Protein AF-A0A2V6G5L5-F1 (afdb_monomer)

Radius of gyration: 25.54 Å; Cα contacts (8 Å, |Δi|>4): 87; chains: 1; bounding box: 74×40×62 Å

Secondary structure (DSSP, 8-state):
--HHHHHHHHHHHHHHHHHHHTTTTHHHHHHHHHHHHHHHHHHHH--HHHHHHHHHHHHHHHHHHHHHHHHHHHHHHHHHHHHHHHHHHHHHHTTT---S---HHHHHHHHHHHHHHHHHTHHHHHHHHHHHHHHHHHHHHHHHHHHHHHHHTGGGS---S--S-HHHHHHHHHHHHHHHHHHHHHHHHHHHTT-

Solvent-accessible surface area (backbone atoms only — not comparable to full-atom values): 10623 Å² total; per-residue (Å²): 133,55,71,47,54,57,49,24,52,50,51,51,52,48,52,53,50,49,24,56,76,71,66,45,52,61,32,61,50,43,22,51,54,47,38,49,52,41,50,54,38,26,69,74,63,73,36,69,68,60,13,50,53,51,45,52,51,51,53,52,51,52,53,51,49,51,53,51,49,51,51,49,50,64,62,44,50,58,56,49,49,69,58,48,52,62,52,53,48,55,52,34,64,75,64,75,56,89,66,101,68,93,51,74,68,57,56,51,47,52,53,52,48,51,52,51,57,42,52,65,42,48,64,49,46,55,54,49,49,51,52,51,52,51,51,50,53,42,40,52,52,18,45,52,49,21,51,51,35,58,73,65,52,40,80,71,47,71,69,77,94,63,68,101,43,74,64,51,55,32,49,48,38,32,49,49,50,56,40,55,51,50,48,53,50,50,52,54,55,52,51,66,74,72,110

Sequence (195 aa):
MTTAARLSYAVLVLTIALAGVLHLGAPPLVVFFSYFALRQLYYATRRKWLALALFVVLVLGICAAAVYFTRAAILALPDVADTSIPSATAWAQKRQIELPFTDFESLRAVVIDTLRQEAQYLRSVAHFARSTVTTLVFSIIALVAATSLFLKGGFDSRAPAGTNNLYSVCTAEVAKRFRDFYRSFATVMGAQLTI

Structure (mmCIF, N/CA/C/O backbone):
data_AF-A0A2V6G5L5-F1
#
_entry.id   AF-A0A2V6G5L5-F1
#
loop_
_atom_site.group_PDB
_atom_site.id
_atom_site.type_symbol
_atom_site.label_atom_id
_atom_site.label_alt_id
_atom_site.label_comp_id
_atom_site.label_asym_id
_atom_site.label_entity_id
_atom_site.label_seq_id
_atom_site.pdbx_PDB_ins_code
_atom_site.Cartn_x
_atom_site.Cartn_y
_atom_site.Cartn_z
_atom_site.occupancy
_atom_site.B_iso_or_equiv
_atom_site.auth_seq_id
_atom_site.auth_comp_id
_atom_site.auth_asym_id
_atom_site.auth_atom_id
_atom_site.pdbx_PDB_model_num
ATOM 1 N N . MET A 1 1 ? 8.730 -12.689 -28.077 1.00 59.50 1 MET A N 1
ATOM 2 C CA . MET A 1 1 ? 8.965 -12.427 -26.635 1.00 59.50 1 MET A CA 1
ATOM 3 C C . MET A 1 1 ? 10.327 -12.988 -26.265 1.00 59.50 1 MET A C 1
ATOM 5 O O . MET A 1 1 ? 10.584 -14.134 -26.612 1.00 59.50 1 MET A O 1
ATOM 9 N N . THR A 1 2 ? 11.192 -12.210 -25.613 1.00 78.81 2 THR A N 1
ATOM 10 C CA . THR A 1 2 ? 12.490 -12.702 -25.118 1.00 78.81 2 THR A CA 1
ATOM 11 C C . THR A 1 2 ? 12.287 -13.658 -23.936 1.00 78.81 2 THR A C 1
ATOM 13 O O . THR A 1 2 ? 11.268 -13.590 -23.243 1.00 78.81 2 THR A O 1
ATOM 16 N N . THR A 1 3 ? 13.242 -14.554 -23.684 1.00 79.19 3 THR A N 1
ATOM 17 C CA . THR A 1 3 ? 13.229 -15.460 -22.517 1.00 79.19 3 THR A CA 1
ATOM 18 C C . THR A 1 3 ? 13.128 -14.685 -21.200 1.00 79.19 3 THR A C 1
ATOM 20 O O . THR A 1 3 ? 12.323 -15.044 -20.343 1.00 79.19 3 THR A O 1
ATOM 23 N N . ALA A 1 4 ? 13.834 -13.555 -21.089 1.00 78.19 4 ALA A N 1
ATOM 24 C CA . ALA A 1 4 ? 13.752 -12.638 -19.949 1.00 78.19 4 ALA A CA 1
ATOM 25 C C . ALA A 1 4 ? 12.338 -12.060 -19.728 1.00 78.19 4 ALA A C 1
ATOM 27 O O . ALA A 1 4 ? 11.893 -11.930 -18.59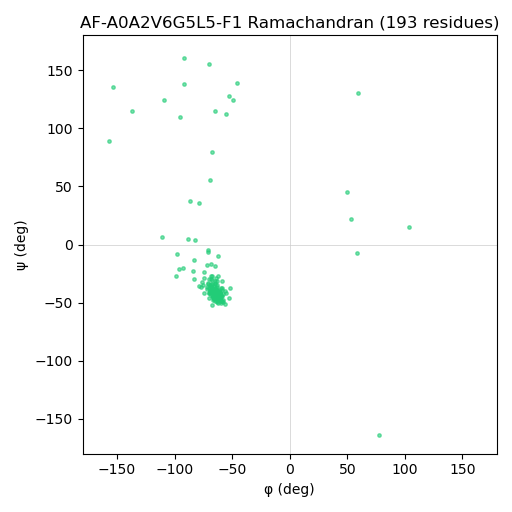0 1.00 78.19 4 ALA A O 1
ATOM 28 N N . ALA A 1 5 ? 11.594 -11.762 -20.801 1.00 81.81 5 ALA A N 1
ATOM 29 C CA . ALA A 1 5 ? 10.220 -11.272 -20.688 1.00 81.81 5 ALA A CA 1
ATOM 30 C C . ALA A 1 5 ? 9.246 -12.361 -20.205 1.00 81.81 5 ALA A C 1
ATOM 32 O O . ALA A 1 5 ? 8.345 -12.074 -19.427 1.00 81.81 5 ALA A O 1
ATOM 33 N N . ARG A 1 6 ? 9.418 -13.620 -20.632 1.00 83.75 6 ARG A N 1
ATOM 34 C CA . ARG A 1 6 ? 8.608 -14.737 -20.106 1.00 83.75 6 ARG A CA 1
ATOM 35 C C . ARG A 1 6 ? 8.916 -14.995 -18.631 1.00 83.75 6 ARG A C 1
ATOM 37 O O . ARG A 1 6 ? 7.996 -15.193 -17.842 1.00 83.75 6 ARG A O 1
ATOM 44 N N . LEU A 1 7 ? 10.196 -14.922 -18.261 1.00 85.81 7 LEU A N 1
ATOM 45 C CA . LEU A 1 7 ? 10.641 -15.076 -16.880 1.00 85.81 7 LEU A CA 1
ATOM 46 C C . LEU A 1 7 ? 10.060 -13.984 -15.972 1.00 85.81 7 LEU A C 1
ATOM 48 O O . LEU A 1 7 ? 9.618 -14.292 -14.872 1.00 85.81 7 LEU A O 1
ATOM 52 N N . SER A 1 8 ? 9.992 -12.727 -16.422 1.00 85.44 8 SER A N 1
ATOM 53 C CA . SER A 1 8 ? 9.441 -11.644 -15.595 1.00 85.44 8 SER A CA 1
ATOM 54 C C . SER A 1 8 ? 7.946 -11.800 -15.307 1.00 85.44 8 SER A C 1
ATOM 56 O O . SER A 1 8 ? 7.518 -11.518 -14.188 1.00 85.44 8 SER A O 1
ATOM 58 N N . TYR A 1 9 ? 7.159 -12.316 -16.257 1.00 86.19 9 TYR A N 1
ATOM 59 C CA . TYR A 1 9 ? 5.764 -12.691 -15.999 1.00 86.19 9 TYR A CA 1
ATOM 60 C C . TYR A 1 9 ? 5.652 -13.858 -15.018 1.00 86.19 9 TYR A C 1
ATOM 62 O O . TYR A 1 9 ? 4.831 -13.795 -14.106 1.00 86.19 9 TYR A O 1
ATOM 70 N N . ALA A 1 10 ? 6.500 -14.882 -15.156 1.00 88.44 10 ALA A N 1
ATOM 71 C CA . ALA A 1 10 ? 6.533 -15.993 -14.208 1.00 88.44 10 ALA A CA 1
ATOM 72 C C . ALA A 1 10 ? 6.870 -15.510 -12.788 1.00 88.44 10 ALA A C 1
ATOM 74 O O . ALA A 1 10 ? 6.192 -15.892 -11.841 1.00 88.44 10 ALA A O 1
ATOM 75 N N . VAL A 1 11 ? 7.848 -14.609 -12.640 1.00 88.62 11 VAL A N 1
ATOM 76 C CA . VAL A 1 11 ? 8.214 -14.001 -11.349 1.00 88.62 11 VAL A CA 1
ATOM 77 C C . VAL A 1 11 ? 7.061 -13.187 -10.761 1.00 88.62 11 VAL A C 1
ATOM 79 O O . VAL A 1 11 ? 6.783 -13.309 -9.569 1.00 88.62 11 VAL A O 1
ATOM 82 N N . LEU A 1 12 ? 6.363 -12.380 -11.567 1.00 88.19 12 LEU A N 1
ATOM 83 C CA . LEU A 1 12 ? 5.209 -11.608 -11.097 1.00 88.19 12 LEU A CA 1
ATOM 84 C C . LEU A 1 12 ? 4.081 -12.528 -10.605 1.00 88.19 12 LEU A C 1
ATOM 86 O O . LEU A 1 12 ? 3.601 -12.354 -9.487 1.00 88.19 12 LEU A O 1
ATOM 90 N N . VAL A 1 13 ? 3.694 -13.526 -11.407 1.00 90.25 13 VAL A N 1
ATOM 91 C CA . VAL A 1 13 ? 2.641 -14.494 -11.049 1.00 90.25 13 VAL A CA 1
ATOM 92 C C . VAL A 1 13 ? 3.033 -15.279 -9.804 1.00 90.25 13 VAL A C 1
ATOM 94 O O . VAL A 1 13 ? 2.225 -15.408 -8.890 1.00 90.25 13 VAL A O 1
ATOM 97 N N . LEU A 1 14 ? 4.283 -15.738 -9.728 1.00 90.19 14 LEU A N 1
ATOM 98 C CA . LEU A 1 14 ? 4.807 -16.440 -8.563 1.00 90.19 14 LEU A CA 1
ATOM 99 C C . LEU A 1 14 ? 4.753 -15.560 -7.311 1.00 90.19 14 LEU A C 1
ATOM 101 O O . LEU A 1 14 ? 4.355 -16.039 -6.257 1.00 90.19 14 LEU A O 1
ATOM 105 N N . THR A 1 15 ? 5.095 -14.274 -7.423 1.00 85.75 15 THR A N 1
ATOM 106 C CA . THR A 1 15 ? 5.036 -13.332 -6.293 1.00 85.75 15 THR A CA 1
ATOM 107 C C . THR A 1 15 ? 3.601 -13.148 -5.800 1.00 85.75 15 THR A C 1
ATOM 109 O O . THR A 1 15 ? 3.363 -13.163 -4.596 1.00 85.75 15 THR A O 1
ATOM 112 N N . ILE A 1 16 ? 2.637 -13.015 -6.716 1.00 86.12 16 ILE A N 1
ATOM 113 C CA . ILE A 1 16 ? 1.214 -12.886 -6.370 1.00 86.12 16 ILE A CA 1
ATOM 114 C C . ILE A 1 16 ? 0.692 -14.186 -5.743 1.00 86.12 16 ILE A C 1
ATOM 116 O O . ILE A 1 16 ? 0.017 -14.145 -4.717 1.00 86.12 16 ILE A O 1
ATOM 120 N N . ALA A 1 17 ? 1.044 -15.340 -6.313 1.00 87.69 17 ALA A N 1
ATOM 121 C CA . ALA A 1 17 ? 0.661 -16.644 -5.786 1.00 87.69 17 ALA A CA 1
ATOM 122 C C . ALA A 1 17 ? 1.244 -16.880 -4.385 1.00 87.69 17 ALA A C 1
ATOM 124 O O . ALA A 1 17 ? 0.512 -17.265 -3.480 1.00 87.69 17 ALA A O 1
ATOM 125 N N . LEU A 1 18 ? 2.530 -16.578 -4.176 1.00 85.56 18 LEU A N 1
ATOM 126 C CA . LEU A 1 18 ? 3.184 -16.636 -2.866 1.00 85.56 18 LEU A CA 1
ATOM 127 C C . LEU A 1 18 ? 2.518 -15.694 -1.866 1.00 85.56 18 LEU A C 1
ATOM 129 O O . LEU A 1 18 ? 2.263 -16.100 -0.738 1.00 85.56 18 LEU A O 1
ATOM 133 N N . ALA A 1 19 ? 2.195 -14.462 -2.268 1.00 82.88 19 ALA A N 1
ATOM 134 C CA . ALA A 1 19 ? 1.486 -13.527 -1.401 1.00 82.88 19 ALA A CA 1
ATOM 135 C C . ALA A 1 19 ? 0.123 -14.086 -0.954 1.00 82.88 19 ALA A C 1
ATOM 137 O O . ALA A 1 19 ? -0.241 -13.938 0.210 1.00 82.88 19 ALA A O 1
ATOM 138 N N . GLY A 1 20 ? -0.596 -14.776 -1.845 1.00 81.00 20 GLY A N 1
ATOM 139 C CA . GLY A 1 20 ? -1.844 -15.467 -1.516 1.00 81.00 20 GLY A CA 1
ATOM 140 C C . GLY A 1 20 ? -1.641 -16.665 -0.584 1.00 81.00 20 GLY A C 1
ATOM 141 O O . GLY A 1 20 ? -2.269 -16.734 0.468 1.00 81.00 20 GLY A O 1
ATOM 142 N N . VAL A 1 21 ? -0.734 -17.580 -0.937 1.00 84.38 21 VAL A N 1
ATOM 143 C CA . VAL A 1 21 ? -0.479 -18.827 -0.189 1.00 84.38 21 VAL A CA 1
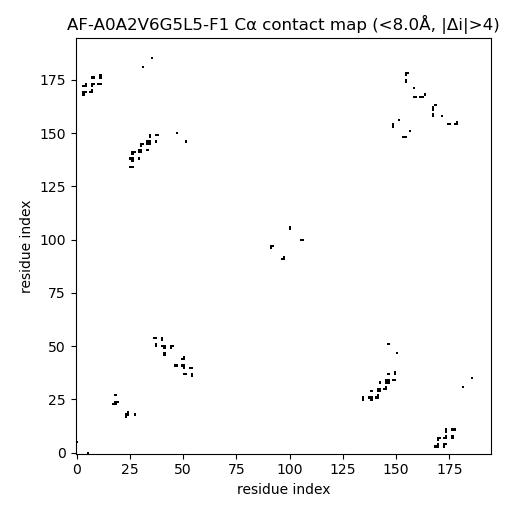ATOM 144 C C . VAL A 1 21 ? 0.073 -18.556 1.211 1.00 84.38 21 VAL A C 1
ATOM 146 O O . VAL A 1 21 ? -0.308 -19.230 2.161 1.00 84.38 21 VAL A O 1
ATOM 149 N N . LEU A 1 22 ? 0.944 -17.557 1.371 1.00 81.00 22 LEU A N 1
ATOM 150 C CA . LEU A 1 22 ? 1.503 -17.192 2.676 1.00 81.00 22 LEU A CA 1
ATOM 151 C C . LEU A 1 22 ? 0.559 -16.290 3.494 1.00 81.00 22 LEU A C 1
ATOM 153 O O . LEU A 1 22 ? 0.954 -15.810 4.555 1.00 81.00 22 LEU A O 1
ATOM 157 N N . HIS A 1 23 ? -0.656 -16.011 3.005 1.00 72.19 23 HIS A N 1
ATOM 158 C CA . HIS A 1 23 ? -1.571 -15.014 3.577 1.00 72.19 23 HIS A CA 1
ATOM 159 C C . HIS A 1 23 ? -0.931 -13.617 3.748 1.00 72.19 23 HIS A C 1
ATOM 161 O O . HIS A 1 23 ? -1.417 -12.771 4.497 1.00 72.19 23 HIS A O 1
ATOM 167 N N . LEU A 1 24 ? 0.130 -13.331 2.989 1.00 76.19 24 LEU A N 1
ATOM 168 C CA . LEU A 1 24 ? 0.821 -12.044 2.907 1.00 76.19 24 LEU A CA 1
ATOM 169 C C . LEU A 1 24 ? 0.147 -11.131 1.872 1.00 76.19 24 LEU A C 1
ATOM 171 O O . LEU A 1 24 ? 0.819 -10.394 1.156 1.00 76.19 24 LEU A O 1
ATOM 175 N N . GLY A 1 25 ? -1.183 -11.166 1.772 1.00 77.38 25 GLY A N 1
ATOM 176 C CA . GLY A 1 25 ? -1.929 -10.282 0.874 1.00 77.38 25 GLY A CA 1
ATOM 177 C C . GLY A 1 25 ? -1.922 -8.826 1.349 1.00 77.38 25 GLY A C 1
ATOM 178 O O . GLY A 1 25 ? -1.854 -7.904 0.538 1.00 77.38 25 GLY A O 1
ATOM 179 N N . ALA A 1 26 ? -1.930 -8.605 2.668 1.00 81.50 26 ALA A N 1
ATOM 180 C CA . ALA A 1 26 ? -1.987 -7.264 3.246 1.00 81.50 26 ALA A CA 1
ATOM 181 C C . ALA A 1 26 ? -0.730 -6.411 2.965 1.00 81.50 26 ALA A C 1
ATOM 183 O O . ALA A 1 26 ? -0.883 -5.275 2.520 1.00 81.50 26 ALA A O 1
ATOM 184 N N . PRO A 1 27 ? 0.510 -6.905 3.136 1.00 85.06 27 PRO A N 1
ATOM 185 C CA . PRO A 1 27 ? 1.709 -6.089 2.928 1.00 85.06 27 PRO A CA 1
ATOM 186 C C . PRO A 1 27 ? 1.857 -5.476 1.521 1.00 85.06 27 PRO A C 1
ATOM 188 O O . PRO A 1 27 ? 2.092 -4.270 1.445 1.00 85.06 27 PRO A O 1
ATOM 191 N N . PRO A 1 28 ? 1.694 -6.205 0.396 1.00 85.38 28 PRO A N 1
ATOM 192 C CA . PRO A 1 28 ? 1.788 -5.603 -0.935 1.00 85.38 28 PRO A CA 1
ATOM 193 C C . PRO A 1 28 ? 0.673 -4.582 -1.192 1.00 85.38 28 PRO A C 1
ATOM 195 O O . PRO A 1 28 ? 0.934 -3.553 -1.816 1.00 85.38 28 PRO A O 1
ATOM 198 N N . LEU A 1 29 ? -0.534 -4.805 -0.657 1.00 88.00 29 LEU A N 1
ATOM 199 C CA . LEU A 1 29 ? -1.610 -3.811 -0.700 1.00 88.00 29 LEU A CA 1
ATOM 200 C C . LEU A 1 29 ? -1.219 -2.545 0.067 1.00 88.00 29 LEU A C 1
ATOM 202 O O . LEU A 1 29 ? -1.336 -1.450 -0.477 1.00 88.00 29 LEU A O 1
ATOM 206 N N . VAL A 1 30 ? -0.682 -2.679 1.285 1.00 90.69 30 VAL A N 1
ATOM 207 C CA . VAL A 1 30 ? -0.191 -1.538 2.072 1.00 90.69 30 VAL A CA 1
ATOM 208 C C . VAL A 1 30 ? 0.884 -0.777 1.298 1.00 90.69 30 VAL A C 1
ATOM 210 O O . VAL A 1 30 ? 0.813 0.449 1.242 1.00 90.69 30 VAL A O 1
ATOM 213 N N . VAL A 1 31 ? 1.829 -1.461 0.637 1.00 91.00 31 VAL A N 1
ATOM 214 C CA . VAL A 1 31 ? 2.833 -0.798 -0.217 1.00 91.00 31 VAL A CA 1
ATOM 215 C C . VAL A 1 31 ? 2.154 0.016 -1.319 1.00 91.00 31 VAL A C 1
ATOM 217 O O . VAL A 1 31 ? 2.489 1.184 -1.519 1.00 91.00 31 VAL A O 1
ATOM 220 N N . PHE A 1 32 ? 1.201 -0.584 -2.035 1.00 91.12 32 PHE A N 1
ATOM 221 C CA . PHE A 1 32 ? 0.550 0.042 -3.184 1.00 91.12 32 PHE A CA 1
ATOM 222 C C . PHE A 1 32 ? -0.297 1.245 -2.785 1.00 91.12 32 PHE A C 1
ATOM 224 O O . PHE A 1 32 ? -0.137 2.312 -3.375 1.00 91.12 32 PHE A O 1
ATOM 231 N N . PHE A 1 33 ? -1.136 1.109 -1.760 1.00 92.06 33 PHE A N 1
ATOM 232 C CA . PHE A 1 33 ? -1.950 2.207 -1.243 1.00 92.06 33 PHE A CA 1
ATOM 233 C C . PHE A 1 33 ? -1.096 3.326 -0.650 1.00 92.06 33 PHE A C 1
ATOM 235 O O . PHE A 1 33 ? -1.352 4.497 -0.920 1.00 92.06 33 PHE A O 1
ATOM 242 N N . SER A 1 34 ? -0.042 2.988 0.095 1.00 92.00 34 SER A N 1
ATOM 243 C CA . SER A 1 34 ? 0.871 3.984 0.668 1.00 92.00 34 SER A CA 1
ATOM 244 C C . SER A 1 34 ? 1.597 4.768 -0.419 1.00 92.00 34 SER A C 1
ATOM 246 O O . SER A 1 34 ? 1.662 5.995 -0.374 1.00 92.00 34 SER A O 1
ATOM 248 N N . TYR A 1 35 ? 2.112 4.073 -1.437 1.00 90.88 35 TYR A N 1
ATOM 249 C CA . TYR A 1 35 ? 2.787 4.711 -2.562 1.00 90.88 35 TYR A CA 1
ATOM 250 C C . TYR A 1 35 ? 1.813 5.530 -3.429 1.00 90.88 35 TYR A C 1
ATOM 252 O O . TYR A 1 35 ? 2.169 6.618 -3.887 1.00 90.88 35 TYR A O 1
ATOM 260 N N . PHE A 1 36 ? 0.572 5.065 -3.596 1.00 90.94 36 PHE A N 1
ATOM 261 C CA . PHE A 1 36 ? -0.498 5.802 -4.270 1.00 90.94 36 PHE A CA 1
ATOM 262 C C . PHE A 1 36 ? -0.853 7.094 -3.531 1.00 90.94 36 PHE A C 1
ATOM 264 O O . PHE A 1 36 ? -0.828 8.164 -4.138 1.00 90.94 36 PHE A O 1
ATOM 271 N N . ALA A 1 37 ? -1.083 7.020 -2.218 1.00 91.06 37 ALA A N 1
ATOM 272 C CA . ALA A 1 37 ? -1.350 8.183 -1.380 1.00 91.06 37 ALA A CA 1
ATOM 273 C C . ALA A 1 37 ? -0.187 9.184 -1.428 1.00 91.06 37 ALA A C 1
ATOM 275 O O . ALA A 1 37 ? -0.401 10.355 -1.726 1.00 91.06 37 ALA A O 1
ATOM 276 N N . LEU A 1 38 ? 1.060 8.728 -1.250 1.00 91.62 38 LEU A N 1
ATOM 277 C CA . LEU A 1 38 ? 2.253 9.575 -1.380 1.00 91.62 38 LEU A CA 1
ATOM 278 C C . LEU A 1 38 ? 2.327 10.273 -2.744 1.00 91.62 38 LEU A C 1
ATOM 280 O O . LEU A 1 38 ? 2.659 11.456 -2.818 1.00 91.62 38 LEU A O 1
ATOM 284 N N . ARG A 1 39 ? 1.998 9.567 -3.833 1.00 89.44 39 ARG A N 1
ATOM 285 C CA . ARG A 1 39 ? 1.991 10.137 -5.186 1.00 89.44 39 ARG A CA 1
ATOM 286 C C . ARG A 1 39 ? 0.876 11.166 -5.376 1.00 89.44 39 ARG A C 1
ATOM 288 O O . ARG A 1 39 ? 1.130 12.196 -5.998 1.00 89.44 39 ARG A O 1
ATOM 295 N N . GLN A 1 40 ? -0.308 10.923 -4.821 1.00 88.38 40 GLN A N 1
ATOM 296 C CA . GLN A 1 40 ? -1.430 11.860 -4.872 1.00 88.38 40 GLN A CA 1
ATOM 297 C C . GLN A 1 40 ? -1.134 13.132 -4.066 1.00 88.38 40 GLN A C 1
ATOM 299 O O . GLN A 1 40 ? -1.320 14.245 -4.557 1.00 88.38 40 GLN A O 1
ATOM 304 N N . LEU A 1 41 ? -0.572 12.980 -2.866 1.00 89.81 41 LEU A N 1
ATOM 305 C CA . LEU A 1 41 ? -0.131 14.104 -2.041 1.00 89.81 41 LEU A CA 1
ATOM 306 C C . LEU A 1 41 ? 1.006 14.880 -2.707 1.00 89.81 41 LEU A C 1
ATOM 308 O O . LEU A 1 41 ? 1.017 16.107 -2.700 1.00 89.81 41 LEU A O 1
ATOM 312 N N . TYR A 1 42 ? 1.937 14.184 -3.357 1.00 89.31 42 TYR A N 1
ATOM 313 C CA . TYR A 1 42 ? 2.981 14.833 -4.141 1.00 89.31 42 TYR A CA 1
ATOM 314 C C . TYR A 1 42 ? 2.426 15.617 -5.331 1.00 89.31 42 TYR A C 1
ATOM 316 O O . TYR A 1 42 ? 2.912 16.713 -5.608 1.00 89.31 42 TYR A O 1
ATOM 324 N N . TYR A 1 43 ? 1.407 15.093 -6.015 1.00 86.94 43 TYR A N 1
ATOM 325 C CA . TYR A 1 43 ? 0.736 15.810 -7.096 1.00 86.94 43 TYR A CA 1
ATOM 326 C C . TYR A 1 43 ? 0.100 17.116 -6.596 1.00 86.94 43 TYR A C 1
ATOM 328 O O . TYR A 1 43 ? 0.265 18.153 -7.241 1.00 86.94 43 TYR A O 1
ATOM 336 N N . ALA A 1 44 ? -0.532 17.082 -5.418 1.00 87.44 44 ALA A N 1
ATOM 337 C CA . ALA A 1 44 ? -1.151 18.247 -4.790 1.00 87.44 44 ALA A CA 1
ATOM 338 C C . ALA A 1 44 ? -0.126 19.275 -4.275 1.00 87.44 44 ALA A C 1
ATOM 340 O O . ALA A 1 44 ? -0.269 20.470 -4.517 1.00 87.44 44 ALA A O 1
ATOM 341 N N . THR A 1 45 ? 0.927 18.840 -3.577 1.00 88.38 45 THR A N 1
ATOM 342 C CA . THR A 1 45 ? 1.858 19.762 -2.902 1.00 88.38 45 THR A CA 1
ATOM 343 C C . THR A 1 45 ? 3.079 20.145 -3.742 1.00 88.38 45 THR A C 1
ATOM 345 O O . THR A 1 45 ? 3.765 21.117 -3.429 1.00 88.38 45 THR A O 1
ATOM 348 N N . ARG A 1 46 ? 3.424 19.361 -4.773 1.00 87.25 46 ARG A N 1
ATOM 349 C CA . ARG A 1 46 ? 4.630 19.487 -5.627 1.00 87.25 46 ARG A CA 1
ATOM 350 C C . ARG A 1 46 ? 5.987 19.408 -4.904 1.00 87.25 46 ARG A C 1
ATOM 352 O O . ARG A 1 46 ? 7.023 19.303 -5.560 1.00 87.25 46 ARG A O 1
ATOM 359 N N . ARG A 1 47 ? 6.019 19.389 -3.566 1.00 86.81 47 ARG A N 1
ATOM 360 C CA . ARG A 1 47 ? 7.223 19.235 -2.730 1.00 86.81 47 ARG A CA 1
ATOM 361 C C . ARG A 1 47 ? 7.239 17.865 -2.048 1.00 86.81 47 ARG A C 1
ATOM 363 O O . ARG A 1 47 ? 6.321 17.533 -1.304 1.00 86.81 47 ARG A O 1
ATOM 370 N N . LYS A 1 48 ? 8.317 17.092 -2.250 1.00 85.81 48 LYS A N 1
ATOM 371 C CA . LYS A 1 48 ? 8.455 15.716 -1.723 1.00 85.81 48 LYS A CA 1
ATOM 372 C C . LYS A 1 48 ? 8.373 15.642 -0.194 1.00 85.81 48 LYS A C 1
ATOM 374 O O . LYS A 1 48 ? 7.672 14.786 0.329 1.00 85.81 48 LYS A O 1
ATOM 379 N N . TRP A 1 49 ? 9.055 16.547 0.509 1.00 88.81 49 TRP A N 1
ATOM 380 C CA . TRP A 1 49 ? 9.080 16.565 1.976 1.00 88.81 49 TRP A CA 1
ATOM 381 C C . TRP A 1 49 ? 7.721 16.897 2.591 1.00 88.81 49 TRP A C 1
ATOM 383 O O . TRP A 1 49 ? 7.327 16.263 3.563 1.00 88.81 49 TRP A O 1
ATOM 393 N N . LEU A 1 50 ? 6.978 17.837 1.997 1.00 90.12 50 LEU A N 1
ATOM 394 C CA . LEU A 1 50 ? 5.632 18.164 2.469 1.00 90.12 50 LEU A CA 1
ATOM 395 C C . LEU A 1 50 ? 4.652 17.012 2.217 1.00 90.12 50 LEU A C 1
ATOM 397 O O . LEU A 1 50 ? 3.871 16.687 3.103 1.00 90.12 50 LEU A O 1
ATOM 401 N N . ALA A 1 51 ? 4.736 16.353 1.056 1.00 90.69 51 ALA A N 1
ATOM 402 C CA . ALA A 1 51 ? 3.930 15.166 0.772 1.00 90.69 51 ALA A CA 1
ATOM 403 C C . ALA A 1 51 ? 4.207 14.034 1.774 1.00 90.69 51 ALA A C 1
ATOM 405 O O . ALA A 1 51 ? 3.276 13.390 2.247 1.00 90.69 51 ALA A O 1
ATOM 406 N N . LEU A 1 52 ? 5.477 13.831 2.142 1.00 92.06 52 LEU A N 1
ATOM 407 C CA . LEU A 1 52 ? 5.863 12.852 3.155 1.00 92.06 52 LEU A CA 1
ATOM 408 C C . LEU A 1 52 ? 5.335 13.223 4.547 1.00 92.06 52 LEU A C 1
ATOM 410 O O . LEU A 1 52 ? 4.770 12.371 5.225 1.00 92.06 52 LEU A O 1
ATOM 414 N N . ALA A 1 53 ? 5.484 14.483 4.966 1.00 91.94 53 ALA A N 1
ATOM 415 C CA . ALA A 1 53 ? 4.981 14.948 6.257 1.00 91.94 53 ALA A CA 1
ATOM 416 C C . ALA A 1 53 ? 3.458 14.775 6.359 1.00 91.94 53 ALA A C 1
ATOM 418 O O . ALA A 1 53 ? 2.955 14.236 7.342 1.00 91.94 53 ALA A O 1
ATOM 419 N N . LEU A 1 54 ? 2.728 15.159 5.311 1.00 92.56 54 LEU A N 1
ATOM 420 C CA . LEU A 1 54 ? 1.275 15.034 5.269 1.00 92.56 54 LEU A CA 1
ATOM 421 C C . LEU A 1 54 ? 0.830 13.567 5.213 1.00 92.56 54 LEU A C 1
ATOM 423 O O . LEU A 1 54 ? -0.165 13.209 5.835 1.00 92.56 54 LEU A O 1
ATOM 427 N N . PHE A 1 55 ? 1.600 12.697 4.555 1.00 92.75 55 PHE A N 1
ATOM 428 C CA . PHE A 1 55 ? 1.372 11.254 4.591 1.00 92.75 55 PHE A CA 1
ATOM 429 C C . PHE A 1 55 ? 1.535 10.673 6.003 1.00 92.75 55 PHE A C 1
ATOM 431 O O . PHE A 1 55 ? 0.696 9.890 6.438 1.00 92.75 55 PHE A O 1
ATOM 438 N N . VAL A 1 56 ? 2.566 11.082 6.749 1.00 93.19 56 VAL A N 1
ATOM 439 C CA . VAL A 1 56 ? 2.744 10.653 8.148 1.00 93.19 56 VAL A CA 1
ATOM 440 C C . VAL A 1 56 ? 1.570 11.116 9.010 1.00 93.19 56 VAL A C 1
ATOM 442 O O . VAL A 1 56 ? 1.022 10.317 9.765 1.00 93.19 56 VAL A O 1
ATOM 445 N N . VAL A 1 57 ? 1.134 12.370 8.857 1.00 94.56 57 VAL A N 1
ATOM 446 C CA . VAL A 1 57 ? -0.049 12.897 9.558 1.00 94.56 57 VAL A CA 1
ATOM 447 C C . VAL A 1 57 ? -1.305 12.097 9.201 1.00 94.56 57 VAL A C 1
ATOM 449 O O . VAL A 1 57 ? -2.064 11.735 10.096 1.00 94.56 57 VAL A O 1
ATOM 452 N N . LEU A 1 58 ? -1.501 11.763 7.922 1.00 92.81 58 LEU A N 1
ATOM 453 C CA . LEU A 1 58 ? -2.623 10.945 7.458 1.00 92.81 58 LEU A CA 1
ATOM 454 C C . LEU A 1 58 ? -2.622 9.558 8.116 1.00 92.81 58 LEU A C 1
ATOM 456 O O . LEU A 1 58 ? -3.646 9.130 8.642 1.00 92.81 58 LEU A O 1
ATOM 460 N N . VAL A 1 59 ? -1.478 8.869 8.126 1.00 92.19 59 VAL A N 1
ATOM 461 C CA . VAL A 1 59 ? -1.344 7.539 8.743 1.00 92.19 59 VAL A CA 1
ATOM 462 C C . VAL A 1 59 ? -1.617 7.605 10.246 1.00 92.19 59 VAL A C 1
ATOM 464 O O . VAL A 1 59 ? -2.374 6.787 10.763 1.00 92.19 59 VAL A O 1
ATOM 467 N N . LEU A 1 60 ? -1.061 8.598 10.946 1.00 92.69 60 LEU A N 1
ATOM 468 C CA . LEU A 1 60 ? -1.323 8.801 12.373 1.00 92.69 60 LEU A CA 1
ATOM 469 C C . LEU A 1 60 ? -2.803 9.095 12.645 1.00 92.69 60 LEU A C 1
ATOM 471 O O . LEU A 1 60 ? -3.358 8.553 13.598 1.00 92.69 60 LEU A O 1
ATOM 475 N N . GLY A 1 61 ? -3.450 9.894 11.794 1.00 91.69 61 GLY A N 1
ATOM 476 C CA . GLY A 1 61 ? -4.880 10.182 11.876 1.00 91.69 61 GLY A CA 1
ATOM 477 C C . GLY A 1 61 ? -5.742 8.929 11.720 1.00 91.69 61 GLY A C 1
ATOM 478 O O . GLY A 1 61 ? -6.645 8.710 12.522 1.00 91.69 61 GLY A O 1
ATOM 479 N N . ILE A 1 62 ? -5.424 8.063 10.752 1.00 89.50 62 ILE A N 1
ATOM 480 C CA . ILE A 1 62 ? -6.121 6.781 10.555 1.00 89.50 62 ILE A CA 1
ATOM 481 C C . ILE A 1 62 ? -5.918 5.863 11.766 1.00 89.50 62 ILE A C 1
ATOM 483 O O . ILE A 1 62 ? -6.884 5.290 12.267 1.00 89.50 62 ILE A O 1
ATOM 487 N N . CYS A 1 63 ? -4.689 5.753 12.280 1.00 87.81 63 CYS A N 1
ATOM 488 C CA . CYS A 1 63 ? -4.404 4.967 13.481 1.00 87.81 63 CYS A CA 1
ATOM 489 C C . CYS A 1 63 ? -5.179 5.489 14.701 1.00 87.81 63 CYS A C 1
ATOM 491 O O . CYS A 1 63 ? -5.779 4.702 15.431 1.00 87.81 63 CYS A O 1
ATOM 493 N N . ALA A 1 64 ? -5.208 6.808 14.909 1.00 86.88 64 ALA A N 1
ATOM 494 C CA . ALA A 1 64 ? -5.953 7.428 15.999 1.00 86.88 64 ALA A CA 1
ATOM 495 C C . ALA A 1 64 ? -7.466 7.198 15.858 1.00 86.88 64 ALA A C 1
ATOM 497 O O . ALA A 1 64 ? -8.116 6.822 16.833 1.00 86.88 64 ALA A O 1
ATOM 498 N N . ALA A 1 65 ? -8.012 7.346 14.647 1.00 85.06 65 ALA A N 1
ATOM 499 C CA . ALA A 1 65 ? -9.417 7.078 14.355 1.00 85.06 65 ALA A CA 1
ATOM 500 C C . ALA A 1 65 ? -9.779 5.607 14.603 1.00 85.06 65 ALA A C 1
ATOM 502 O O . ALA A 1 65 ? -10.802 5.334 15.224 1.00 85.06 65 ALA A O 1
ATOM 503 N N . ALA A 1 66 ? -8.924 4.662 14.203 1.00 81.69 66 ALA A N 1
ATOM 504 C CA . ALA A 1 66 ? -9.134 3.239 14.455 1.00 81.69 66 ALA A CA 1
ATOM 505 C C . ALA A 1 66 ? -9.147 2.916 15.959 1.00 81.69 66 ALA A C 1
ATOM 507 O O . ALA A 1 66 ? -10.022 2.187 16.428 1.00 81.69 66 ALA A O 1
ATOM 508 N N . VAL A 1 67 ? -8.222 3.490 16.737 1.00 82.69 67 VAL A N 1
ATOM 509 C CA . VAL A 1 67 ? -8.187 3.319 18.200 1.00 82.69 67 VAL A CA 1
ATOM 510 C C . VAL A 1 67 ? -9.419 3.941 18.854 1.00 82.69 67 VAL A C 1
ATOM 512 O O . VAL A 1 67 ? -10.038 3.312 19.712 1.00 82.69 67 VAL A O 1
ATOM 515 N N . TYR A 1 68 ? -9.790 5.156 18.446 1.00 80.81 68 TYR A N 1
ATOM 516 C CA . TYR A 1 68 ? -10.970 5.843 18.958 1.00 80.81 68 TYR A CA 1
ATOM 517 C C . TYR A 1 68 ? -12.247 5.059 18.648 1.00 80.81 68 TYR A C 1
ATOM 519 O O . TYR A 1 68 ? -13.035 4.807 19.552 1.00 80.81 68 TYR A O 1
ATOM 527 N N . PHE A 1 69 ? -12.412 4.598 17.408 1.00 78.75 69 PHE A N 1
ATOM 528 C CA . PHE A 1 69 ? -13.561 3.804 16.985 1.00 78.75 69 PHE A CA 1
ATOM 529 C C . PHE A 1 69 ? -13.632 2.466 17.719 1.00 78.75 69 PHE A C 1
ATOM 531 O O . PHE A 1 69 ? -14.700 2.079 18.171 1.00 78.75 69 PHE A O 1
ATOM 538 N N . THR A 1 70 ? -12.500 1.784 17.914 1.00 76.56 70 THR A N 1
ATOM 539 C CA . THR A 1 70 ? -12.463 0.527 18.680 1.00 76.56 70 THR A CA 1
ATOM 540 C C . THR A 1 70 ? -12.869 0.760 20.135 1.00 76.56 70 THR A C 1
ATOM 542 O O . THR A 1 70 ? -13.670 0.006 20.679 1.00 76.56 70 THR A O 1
ATOM 545 N N . ARG A 1 71 ? -12.375 1.835 20.766 1.00 74.00 71 ARG A N 1
ATOM 546 C CA . ARG A 1 71 ? -12.797 2.217 22.122 1.00 74.00 71 ARG A CA 1
ATOM 547 C C . ARG A 1 71 ? -14.281 2.559 22.173 1.00 74.00 71 ARG A C 1
ATOM 549 O O . ARG A 1 71 ? -14.964 2.081 23.068 1.00 74.00 71 ARG A O 1
ATOM 556 N N . ALA A 1 72 ? -14.769 3.349 21.222 1.00 72.50 72 ALA A N 1
ATOM 557 C CA . ALA A 1 72 ? -16.172 3.729 21.135 1.00 72.50 72 ALA A CA 1
ATOM 558 C C . ALA A 1 72 ? -17.072 2.507 20.918 1.00 72.50 72 ALA A C 1
ATOM 560 O O . ALA A 1 72 ? -18.086 2.390 21.587 1.00 72.50 72 ALA A O 1
ATOM 561 N N . ALA A 1 73 ? -16.679 1.563 20.061 1.00 72.62 73 ALA A N 1
ATOM 562 C CA . ALA A 1 73 ? -17.413 0.324 19.835 1.00 72.62 73 ALA A CA 1
ATOM 563 C C . ALA A 1 73 ? -17.465 -0.542 21.101 1.00 72.62 73 ALA A C 1
ATOM 565 O O . ALA A 1 73 ? -18.537 -0.996 21.474 1.00 72.62 73 ALA A O 1
ATOM 566 N N . ILE A 1 74 ? -16.338 -0.720 21.802 1.00 67.12 74 ILE A N 1
ATOM 567 C CA . ILE A 1 74 ? -16.291 -1.490 23.057 1.00 67.12 74 ILE A CA 1
ATOM 568 C C . ILE A 1 74 ? -17.129 -0.820 24.156 1.00 67.12 74 ILE A C 1
ATOM 570 O O . ILE A 1 74 ? -17.792 -1.517 24.917 1.00 67.12 74 ILE A O 1
ATOM 574 N N . LEU A 1 75 ? -17.109 0.514 24.238 1.00 63.09 75 LEU A N 1
ATOM 575 C CA . LEU A 1 75 ? -17.867 1.278 25.235 1.00 63.09 75 LEU A CA 1
ATOM 576 C C . LEU A 1 75 ? -19.362 1.380 24.906 1.00 63.09 75 LEU A C 1
ATOM 578 O O . LEU A 1 75 ? -20.169 1.397 25.824 1.00 63.09 75 LEU A O 1
ATOM 582 N N . ALA A 1 76 ? -19.738 1.420 23.627 1.00 60.41 76 ALA A N 1
ATOM 583 C CA . ALA A 1 76 ? -21.132 1.481 23.191 1.00 60.41 76 ALA A CA 1
ATOM 584 C C . ALA A 1 76 ? -21.803 0.099 23.131 1.00 60.41 76 ALA A C 1
ATOM 586 O O . ALA A 1 76 ? -23.023 0.014 23.204 1.00 60.41 76 ALA A O 1
ATOM 587 N N . LEU A 1 77 ? -21.034 -0.989 23.009 1.00 53.00 77 LEU A N 1
ATOM 588 C CA . LEU A 1 77 ? -21.559 -2.357 23.036 1.00 53.00 77 LEU A CA 1
ATOM 589 C C . LEU A 1 77 ? -22.441 -2.667 24.267 1.00 53.00 77 LEU A C 1
ATOM 591 O O . LEU A 1 77 ? -23.514 -3.236 24.065 1.00 53.00 77 LEU A O 1
ATOM 595 N N . PRO A 1 78 ? -22.058 -2.307 25.511 1.00 53.94 78 PRO A N 1
ATOM 596 C CA . PRO A 1 78 ? -22.923 -2.513 26.672 1.00 53.94 78 PRO A CA 1
ATOM 597 C C . PRO A 1 78 ? -24.158 -1.596 26.663 1.00 53.94 78 PRO A C 1
ATOM 599 O O . PRO A 1 78 ? -25.255 -2.083 26.910 1.00 53.94 78 PRO A O 1
ATOM 602 N N . ASP A 1 79 ? -24.028 -0.322 26.278 1.00 52.25 79 ASP A N 1
ATOM 603 C CA . ASP A 1 79 ? -25.166 0.619 26.227 1.00 52.25 79 ASP A CA 1
ATOM 604 C C . ASP A 1 79 ? -26.226 0.209 25.189 1.00 52.25 79 ASP A C 1
ATOM 606 O O . ASP A 1 79 ? -27.432 0.329 25.421 1.00 52.25 79 ASP A O 1
ATOM 610 N N . VAL A 1 80 ? -25.791 -0.316 24.037 1.00 49.28 80 VAL A N 1
ATOM 611 C CA . VAL A 1 80 ? -26.686 -0.869 23.013 1.00 49.28 80 VAL A CA 1
ATOM 612 C C . VAL A 1 80 ? -27.334 -2.158 23.518 1.00 49.28 80 VAL A C 1
ATOM 614 O O . VAL A 1 80 ? -28.506 -2.377 23.227 1.00 49.28 80 VAL A O 1
ATOM 617 N N . ALA A 1 81 ? -26.654 -2.988 24.311 1.00 48.75 81 ALA A N 1
ATOM 618 C CA . ALA A 1 81 ? -27.304 -4.123 24.965 1.00 48.75 81 ALA A CA 1
ATOM 619 C C . ALA A 1 81 ? -28.403 -3.639 25.933 1.00 48.75 81 ALA A C 1
ATOM 621 O O . ALA A 1 81 ? -29.536 -4.110 25.852 1.00 48.75 81 ALA A O 1
ATOM 622 N N . ASP A 1 82 ? -28.134 -2.614 26.739 1.00 47.53 82 ASP A N 1
ATOM 623 C CA . ASP A 1 82 ? -29.088 -2.103 27.729 1.00 47.53 82 ASP A CA 1
ATOM 624 C C . ASP A 1 82 ? -30.320 -1.406 27.109 1.00 47.53 82 ASP A C 1
ATOM 626 O O . ASP A 1 82 ? -31.408 -1.447 27.684 1.00 47.53 82 ASP A O 1
ATOM 630 N N . THR A 1 83 ? -30.213 -0.833 25.900 1.00 51.66 83 THR A N 1
ATOM 631 C CA . THR A 1 83 ? -31.351 -0.193 25.192 1.00 51.66 83 THR A CA 1
ATOM 632 C C . THR A 1 83 ? -32.024 -1.060 24.116 1.00 51.66 83 THR A C 1
ATOM 634 O O . THR A 1 83 ? -33.227 -0.914 23.862 1.00 51.66 83 THR A O 1
ATOM 637 N N . SER A 1 84 ? -31.309 -2.005 23.499 1.00 47.66 84 SER A N 1
ATOM 638 C CA . SER A 1 84 ? -31.863 -2.893 22.453 1.00 47.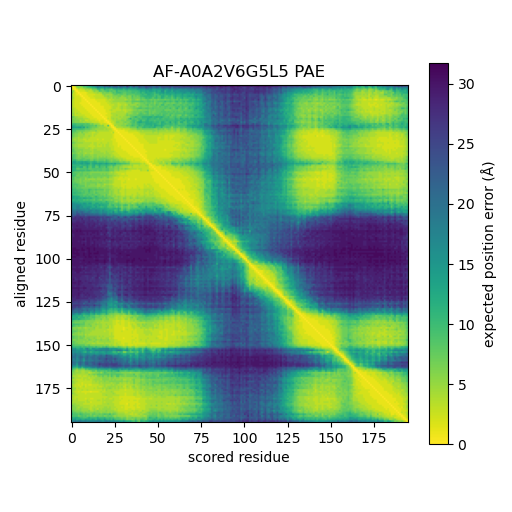66 84 SER A CA 1
ATOM 639 C C . SER A 1 84 ? -32.600 -4.101 23.024 1.00 47.66 84 SER A C 1
ATOM 641 O O . SER A 1 84 ? -33.541 -4.604 22.411 1.00 47.66 84 SER A O 1
ATOM 643 N N . ILE A 1 85 ? -32.191 -4.582 24.201 1.00 45.97 85 ILE A N 1
ATOM 644 C CA . ILE A 1 85 ? -32.802 -5.743 24.858 1.00 45.97 85 ILE A CA 1
ATOM 645 C C . ILE A 1 85 ? -34.256 -5.472 25.301 1.00 45.97 85 ILE A C 1
ATOM 647 O O . ILE A 1 85 ? -35.112 -6.311 24.997 1.00 45.97 85 ILE A O 1
ATOM 651 N N . PRO A 1 86 ? -34.618 -4.324 25.921 1.00 44.66 86 PRO A N 1
ATOM 652 C CA . PRO A 1 86 ? -36.017 -4.040 26.262 1.00 44.66 86 PRO A CA 1
ATOM 653 C C . PRO A 1 86 ? -36.896 -3.759 25.031 1.00 44.66 86 PRO A C 1
ATOM 655 O O . PRO A 1 86 ? -38.086 -4.064 25.036 1.00 44.66 86 PRO A O 1
ATOM 658 N N . SER A 1 87 ? -36.337 -3.215 23.945 1.00 51.59 87 SER A N 1
ATOM 659 C CA . SER A 1 87 ? -37.098 -2.923 22.720 1.00 51.59 87 SER A CA 1
ATOM 660 C C . SER A 1 87 ? -37.348 -4.172 21.862 1.00 51.59 87 SER A C 1
ATOM 662 O O . SER A 1 87 ? -38.445 -4.326 21.321 1.00 51.59 87 SER A O 1
ATOM 664 N N . ALA A 1 88 ? -36.398 -5.112 21.809 1.00 49.31 88 ALA A N 1
ATOM 665 C CA . ALA A 1 88 ? -36.579 -6.416 21.167 1.00 49.31 88 ALA A CA 1
ATOM 666 C C . ALA A 1 88 ? -37.566 -7.316 21.935 1.00 49.31 88 ALA A C 1
ATOM 668 O O . ALA A 1 88 ? -38.418 -7.959 21.319 1.00 49.31 88 ALA A O 1
ATOM 669 N N . THR A 1 89 ? -37.521 -7.311 23.272 1.00 47.75 89 THR A N 1
ATOM 670 C CA . THR A 1 89 ? -38.495 -8.037 24.109 1.00 47.75 89 THR A CA 1
ATOM 671 C C . THR A 1 89 ? -39.885 -7.405 24.044 1.00 47.75 89 THR A C 1
ATOM 673 O O . THR A 1 89 ? -40.855 -8.128 23.837 1.00 47.75 89 THR A O 1
ATOM 676 N N . ALA A 1 90 ? -40.011 -6.072 24.063 1.00 51.28 90 ALA A N 1
ATOM 677 C CA . ALA A 1 90 ? -41.297 -5.397 23.857 1.00 51.28 90 ALA A CA 1
ATOM 678 C C . ALA A 1 90 ? -41.901 -5.652 22.459 1.00 51.28 90 ALA A C 1
ATOM 680 O O . ALA A 1 90 ? -43.125 -5.698 22.311 1.00 51.28 90 ALA A O 1
ATOM 681 N N . TRP A 1 91 ? -41.069 -5.837 21.427 1.00 49.38 91 TRP A N 1
ATOM 682 C CA . TRP A 1 91 ? -41.511 -6.191 20.074 1.00 49.38 91 TRP A CA 1
ATOM 683 C C . TRP A 1 91 ? -41.946 -7.662 19.969 1.00 49.38 91 TRP A C 1
ATOM 685 O O . TRP A 1 91 ? -42.994 -7.943 19.387 1.00 49.38 91 TRP A O 1
ATOM 695 N N . ALA A 1 92 ? -41.206 -8.588 20.590 1.00 50.09 92 ALA A N 1
ATOM 696 C CA . ALA A 1 92 ? -41.533 -10.018 20.623 1.00 50.09 92 ALA A CA 1
ATOM 697 C C . ALA A 1 92 ? -42.784 -10.322 21.470 1.00 50.09 92 ALA A C 1
ATOM 699 O O . ALA A 1 92 ? -43.647 -11.101 21.060 1.00 50.09 92 ALA A O 1
ATOM 700 N N . GLN A 1 93 ? -42.943 -9.630 22.600 1.00 51.59 93 GLN A N 1
ATOM 701 C CA . GLN A 1 93 ? -44.088 -9.765 23.501 1.00 51.59 93 GLN A CA 1
ATOM 702 C C . GLN A 1 93 ? -45.370 -9.179 22.883 1.00 51.59 93 GLN A C 1
ATOM 704 O O . GLN A 1 93 ? -46.448 -9.751 23.034 1.00 51.59 93 GLN A O 1
ATOM 709 N N . LYS A 1 94 ? -45.258 -8.109 22.076 1.00 51.78 94 LYS A N 1
ATOM 710 C CA . LYS A 1 94 ? -46.365 -7.595 21.243 1.00 51.78 94 LYS A CA 1
ATOM 711 C C . LYS A 1 94 ? -46.771 -8.531 20.098 1.00 51.78 94 LYS A C 1
ATOM 713 O O . LYS A 1 94 ? -47.845 -8.340 19.530 1.00 51.78 94 LYS A O 1
ATOM 718 N N . ARG A 1 95 ? -45.934 -9.505 19.729 1.00 48.81 95 ARG A N 1
ATOM 719 C CA . ARG A 1 95 ? -46.155 -10.415 18.592 1.00 48.81 95 ARG A CA 1
ATOM 720 C C . ARG A 1 95 ? -46.437 -11.868 19.006 1.00 48.81 95 ARG A C 1
ATOM 722 O O . ARG A 1 95 ? -46.531 -12.708 18.120 1.00 48.81 95 ARG A O 1
ATOM 729 N N . GLN A 1 96 ? -46.582 -12.146 20.310 1.00 42.34 96 GLN A N 1
ATOM 730 C CA . GLN A 1 96 ? -46.798 -13.488 20.884 1.00 42.34 96 GLN A CA 1
ATOM 731 C C . GLN A 1 96 ? -45.807 -14.551 20.376 1.00 42.34 96 GLN A C 1
ATOM 733 O O . GLN A 1 96 ? -46.191 -15.663 20.026 1.00 42.34 96 GLN A O 1
ATOM 738 N N . ILE A 1 97 ? -44.518 -14.213 20.325 1.00 47.84 97 ILE A N 1
ATOM 739 C CA . ILE A 1 97 ? -43.462 -15.194 20.051 1.00 47.84 97 ILE A CA 1
ATOM 740 C C . ILE A 1 97 ? -42.920 -15.661 21.406 1.00 47.84 97 ILE A C 1
ATOM 742 O O . ILE A 1 97 ? -42.278 -14.881 22.109 1.00 47.84 97 ILE A O 1
ATOM 746 N N . GLU A 1 98 ? -43.207 -16.909 21.789 1.00 44.56 98 GLU A N 1
ATOM 747 C CA . GLU A 1 98 ? -42.629 -17.532 22.986 1.00 44.56 98 GLU A CA 1
ATOM 748 C C . GLU A 1 98 ? -41.113 -17.685 22.803 1.00 44.56 98 GLU A C 1
ATOM 750 O O . GLU A 1 98 ? -40.635 -18.403 21.924 1.00 44.56 98 GLU A O 1
ATOM 755 N N . LEU A 1 99 ? -40.348 -16.971 23.627 1.00 50.66 99 LEU A N 1
ATOM 756 C CA . LEU A 1 99 ? -38.896 -17.100 23.713 1.00 50.66 99 LEU A CA 1
ATOM 757 C C . LEU A 1 99 ? -38.546 -18.132 24.801 1.00 50.66 99 LEU A C 1
ATOM 759 O O . LEU A 1 99 ? -39.137 -18.083 25.880 1.00 50.66 99 LEU A O 1
ATOM 763 N N . PRO A 1 100 ? -37.560 -19.024 24.582 1.00 46.19 100 PRO A N 1
ATOM 764 C CA . PRO A 1 100 ? -37.167 -20.072 25.528 1.00 46.19 100 PRO A CA 1
ATOM 765 C C . PR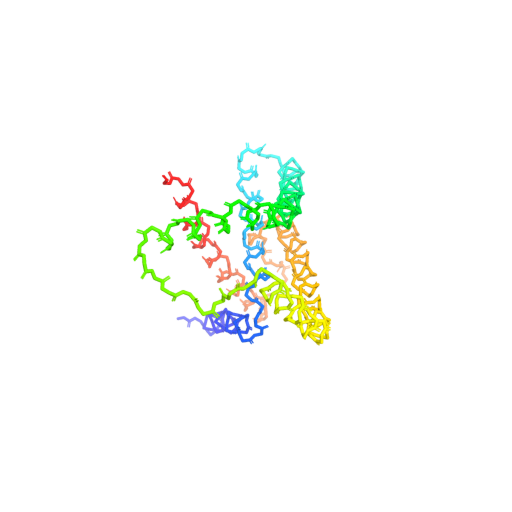O A 1 100 ? -36.284 -19.544 26.676 1.00 46.19 100 PRO A C 1
ATOM 767 O O . PRO A 1 100 ? -35.354 -20.222 27.109 1.00 46.19 100 PRO A O 1
ATOM 770 N N . PHE A 1 101 ? -36.529 -18.323 27.157 1.00 49.34 101 PHE A N 1
ATOM 771 C CA . PHE A 1 101 ? -35.778 -17.727 28.262 1.00 49.34 101 PHE A CA 1
ATOM 772 C C . PHE A 1 101 ? -36.748 -17.041 29.216 1.00 49.34 101 PHE A C 1
ATOM 774 O O . PHE A 1 101 ? -37.401 -16.064 28.854 1.00 49.34 101 PHE A O 1
ATOM 781 N N . THR A 1 102 ? -36.831 -17.563 30.435 1.00 55.06 102 THR A N 1
ATOM 782 C CA . THR A 1 102 ? -37.765 -17.092 31.462 1.00 55.06 102 THR A CA 1
ATOM 783 C C . THR A 1 102 ? -37.137 -16.124 32.467 1.00 55.06 102 THR A C 1
ATOM 785 O O . THR A 1 102 ? -37.890 -15.531 33.224 1.00 55.06 102 THR A O 1
ATOM 788 N N . ASP A 1 103 ? -35.811 -15.898 32.466 1.00 51.81 103 ASP A N 1
ATOM 789 C CA . ASP A 1 103 ? -35.165 -14.978 33.423 1.00 51.81 103 ASP A CA 1
ATOM 790 C C . ASP A 1 103 ? -33.846 -14.340 32.935 1.00 51.81 103 ASP A C 1
ATOM 792 O O . ASP A 1 103 ? -32.948 -15.019 32.428 1.00 51.81 103 ASP A O 1
ATOM 796 N N . PHE A 1 104 ? -33.707 -13.027 33.174 1.00 52.19 104 PHE A N 1
ATOM 797 C CA . PHE A 1 104 ? -32.547 -12.153 32.892 1.00 52.19 104 PHE A CA 1
ATOM 798 C C . PHE A 1 104 ? -31.210 -12.691 33.438 1.00 52.19 104 PHE A C 1
ATOM 800 O O . PHE A 1 104 ? -30.171 -12.600 32.779 1.00 52.19 104 PHE A O 1
ATOM 807 N N . GLU A 1 105 ? -31.245 -13.309 34.620 1.00 52.62 105 GLU A N 1
ATOM 808 C CA . GLU A 1 105 ? -30.079 -13.908 35.280 1.00 52.62 105 GLU A CA 1
ATOM 809 C C . GLU A 1 105 ? -29.510 -15.097 34.492 1.00 52.62 105 GLU A C 1
ATOM 811 O O . GLU A 1 105 ? -28.295 -15.276 34.438 1.00 52.62 105 GLU A O 1
ATOM 816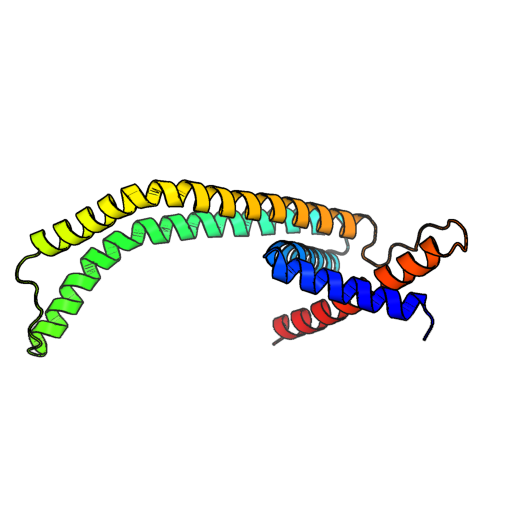 N N . SER A 1 106 ? -30.355 -15.866 33.797 1.00 56.41 106 SER A N 1
ATOM 817 C CA . SER A 1 106 ? -29.904 -17.015 32.999 1.00 56.41 106 SER A CA 1
ATOM 818 C C . SER A 1 106 ? -29.160 -16.589 31.731 1.00 56.41 106 SER A C 1
ATOM 820 O O . SER A 1 106 ? -28.137 -17.175 31.387 1.00 56.41 106 SER A O 1
ATOM 822 N N . LEU A 1 107 ? -29.606 -15.513 31.078 1.00 55.56 107 LEU A N 1
ATOM 823 C CA . LEU A 1 107 ? -28.964 -14.945 29.891 1.00 55.56 107 LEU A CA 1
ATOM 824 C C . LEU A 1 107 ? -27.627 -14.295 30.253 1.00 55.56 107 LEU A C 1
ATOM 826 O O . LEU A 1 107 ? -26.630 -14.507 29.567 1.00 55.56 107 LEU A O 1
ATOM 830 N N . ARG A 1 108 ? -27.573 -13.576 31.381 1.00 53.91 108 ARG A N 1
ATOM 831 C CA . ARG A 1 108 ? -26.325 -13.035 31.925 1.00 53.91 108 ARG A CA 1
ATOM 832 C C . ARG A 1 108 ? -25.360 -14.146 32.330 1.00 53.91 108 ARG A C 1
ATOM 834 O O . ARG A 1 108 ? -24.176 -14.038 32.029 1.00 53.91 108 ARG A O 1
ATOM 841 N N . ALA A 1 109 ? -25.844 -15.211 32.968 1.00 58.81 109 ALA A N 1
ATOM 842 C CA . ALA A 1 109 ? -25.025 -16.361 33.332 1.00 58.81 109 ALA A CA 1
ATOM 843 C C . ALA A 1 109 ? -24.481 -17.075 32.091 1.00 58.81 109 ALA A C 1
ATOM 845 O O . ALA A 1 109 ? -23.291 -17.346 32.049 1.00 58.81 109 ALA A O 1
ATOM 846 N N . VAL A 1 110 ? -25.289 -17.289 31.047 1.00 62.25 110 VAL A N 1
ATOM 847 C CA . VAL A 1 110 ? -24.835 -17.880 29.776 1.00 62.25 110 VAL A CA 1
ATOM 848 C C . VAL A 1 110 ? -23.845 -16.960 29.058 1.00 62.25 110 VAL A C 1
ATOM 850 O O . VAL A 1 110 ? -22.819 -17.428 28.583 1.00 62.25 110 VAL A O 1
ATOM 853 N N . VAL A 1 111 ? -24.067 -15.644 29.026 1.00 60.28 111 VAL A N 1
ATOM 854 C CA . VAL A 1 111 ? -23.105 -14.692 28.441 1.00 60.28 111 VAL A CA 1
ATOM 855 C C . VAL A 1 111 ? -21.800 -14.658 29.244 1.00 60.28 111 VAL A C 1
ATOM 857 O O . VAL A 1 111 ? -20.723 -14.716 28.669 1.00 60.28 111 VAL A O 1
ATOM 860 N N . ILE A 1 112 ? -21.851 -14.639 30.576 1.00 61.91 112 ILE A N 1
ATOM 861 C CA . ILE A 1 112 ? -20.645 -14.671 31.416 1.00 61.91 112 ILE A CA 1
ATOM 862 C C . ILE A 1 112 ? -19.929 -16.022 31.310 1.00 61.91 112 ILE A C 1
ATOM 864 O O . ILE A 1 112 ? -18.701 -16.044 31.295 1.00 61.91 112 ILE A O 1
ATOM 868 N N . ASP A 1 113 ? -20.657 -17.133 31.217 1.00 60.22 113 ASP A N 1
ATOM 869 C CA . ASP A 1 113 ? -20.085 -18.478 31.122 1.00 60.22 113 ASP A CA 1
ATOM 870 C C . ASP A 1 113 ? -19.521 -18.755 29.722 1.00 60.22 113 ASP A C 1
ATOM 872 O O . ASP A 1 113 ? -18.438 -19.321 29.608 1.00 60.22 113 ASP A O 1
ATOM 876 N N . THR A 1 114 ? -20.146 -18.228 28.662 1.00 58.91 114 THR A N 1
ATOM 877 C CA . THR A 1 114 ? -19.559 -18.189 27.309 1.00 58.91 114 THR A CA 1
ATOM 878 C C . THR A 1 114 ? -18.323 -17.295 27.258 1.00 58.91 114 THR A C 1
ATOM 880 O O . THR A 1 114 ? -17.327 -17.705 26.677 1.00 58.91 114 THR A O 1
ATOM 883 N N . LEU A 1 115 ? -18.305 -16.149 27.950 1.00 54.84 115 LEU A N 1
ATOM 884 C CA . LEU A 1 115 ? -17.112 -15.301 28.082 1.00 54.84 115 LEU A CA 1
ATOM 885 C C . LEU A 1 115 ? -16.009 -15.957 28.934 1.00 54.84 115 LEU A C 1
ATOM 887 O O . LEU A 1 115 ? -14.825 -15.724 28.700 1.00 54.84 115 LEU A O 1
ATOM 891 N N . ARG A 1 116 ? -16.358 -16.805 29.913 1.00 54.69 116 ARG A N 1
ATOM 892 C CA . ARG A 1 116 ? -15.408 -17.603 30.715 1.00 54.69 116 ARG A CA 1
ATOM 893 C C . ARG A 1 116 ? -14.879 -18.816 29.954 1.00 54.69 116 ARG A C 1
ATOM 8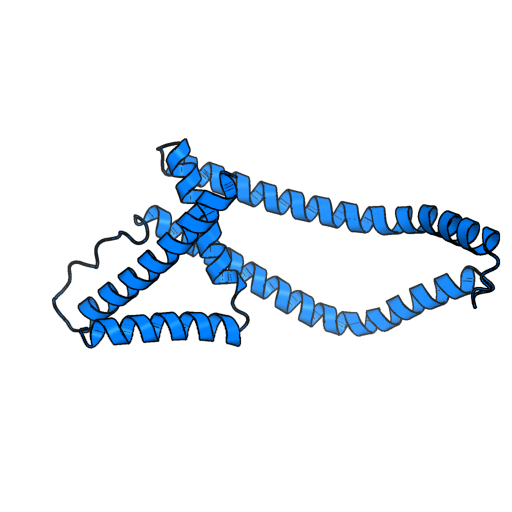95 O O . ARG A 1 116 ? -13.697 -19.129 30.065 1.00 54.69 116 ARG A O 1
ATOM 902 N N . GLN A 1 117 ? -15.706 -19.462 29.142 1.00 53.97 117 GLN A N 1
ATOM 903 C CA . GLN A 1 117 ? -15.273 -20.479 28.184 1.00 53.97 117 GLN A CA 1
ATOM 904 C C . GLN A 1 117 ? -14.430 -19.843 27.067 1.00 53.97 117 GLN A C 1
ATOM 906 O O . GLN A 1 117 ? -13.415 -20.408 26.657 1.00 53.97 117 GLN A O 1
ATOM 911 N N . GLU A 1 118 ? -14.727 -18.604 26.672 1.00 49.97 118 GLU A N 1
ATOM 912 C CA . GLU A 1 118 ? -13.844 -17.776 25.850 1.00 49.97 118 GLU A CA 1
ATOM 913 C C . GLU A 1 118 ? -12.605 -17.276 26.613 1.00 49.97 118 GLU A C 1
ATOM 915 O O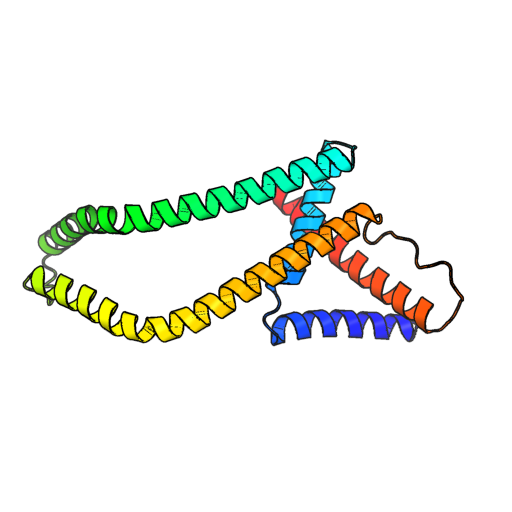 . GLU A 1 118 ? -11.581 -16.962 26.007 1.00 49.97 118 GLU A O 1
ATOM 920 N N . ALA A 1 119 ? -12.590 -17.308 27.946 1.00 50.47 119 ALA A N 1
ATOM 921 C CA . ALA A 1 119 ? -11.357 -17.115 28.702 1.00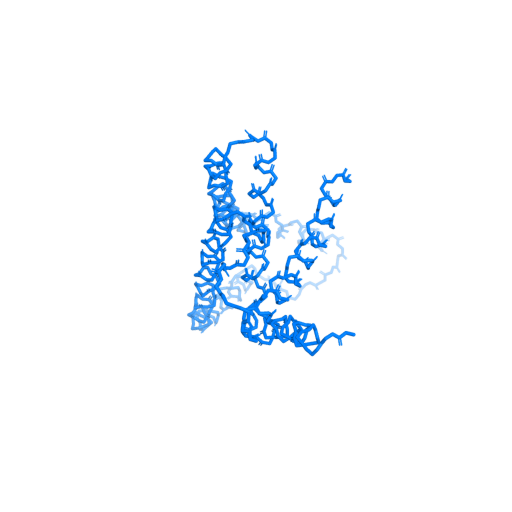 50.47 119 ALA A CA 1
ATOM 922 C C . ALA A 1 119 ? -10.375 -18.289 28.487 1.00 50.47 119 ALA A C 1
ATOM 924 O O . ALA A 1 119 ? -9.162 -18.093 28.487 1.00 50.47 119 ALA A O 1
ATOM 925 N N . GLN A 1 120 ? -10.863 -19.495 28.169 1.00 48.78 120 GLN A N 1
ATOM 926 C CA . GLN A 1 120 ? -10.036 -20.566 27.592 1.00 48.78 120 GLN A CA 1
ATOM 927 C C . GLN A 1 120 ? -9.684 -20.311 26.109 1.00 48.78 120 GLN A C 1
ATOM 929 O O . GLN A 1 120 ? -8.606 -20.726 25.670 1.00 48.78 120 GLN A O 1
ATOM 934 N N . TYR A 1 121 ? -10.474 -19.513 25.375 1.00 45.09 121 TYR A N 1
ATOM 935 C CA . TYR A 1 121 ? -10.057 -18.858 24.120 1.00 45.09 121 TYR A CA 1
ATOM 936 C C . TYR A 1 121 ? -9.042 -17.714 24.319 1.00 45.09 121 TYR A C 1
ATOM 938 O O . TYR A 1 121 ? -8.460 -17.274 23.330 1.00 45.09 121 TYR A O 1
ATOM 946 N N . LEU A 1 122 ? -8.685 -17.273 25.535 1.00 44.41 122 LEU A N 1
ATOM 947 C CA . LEU A 1 122 ? -7.551 -16.342 25.724 1.00 44.41 122 LEU A CA 1
ATOM 948 C C . LEU A 1 122 ? -6.206 -16.982 25.332 1.00 44.41 122 LEU A C 1
ATOM 950 O O . LEU A 1 122 ? -5.253 -16.285 24.986 1.00 44.41 122 LEU A O 1
ATOM 954 N N . ARG A 1 123 ? -6.135 -18.319 25.255 1.00 46.97 123 ARG A N 1
ATOM 955 C CA . ARG A 1 123 ? -5.029 -19.033 24.590 1.00 46.97 123 ARG A CA 1
ATOM 956 C C . ARG A 1 123 ? -5.035 -18.813 23.068 1.00 46.97 123 ARG A C 1
ATOM 958 O O . ARG A 1 123 ? -3.977 -18.745 22.447 1.00 46.97 123 ARG A O 1
ATOM 965 N N . SER A 1 124 ? -6.218 -18.624 22.486 1.00 50.22 124 SER A N 1
ATOM 966 C CA . SER A 1 124 ? -6.424 -18.148 21.114 1.00 50.22 124 SER A CA 1
ATOM 967 C C . SER A 1 124 ? -6.138 -16.648 20.982 1.00 50.22 124 SER A C 1
ATOM 969 O O . SER A 1 124 ? -5.629 -16.231 19.951 1.00 50.22 124 SER A O 1
ATOM 971 N N . VAL A 1 125 ? -6.314 -15.841 22.037 1.00 49.44 125 VAL A N 1
ATOM 972 C CA . VAL A 1 125 ? -5.855 -14.437 22.064 1.00 49.44 125 VAL A CA 1
ATOM 973 C C . VAL A 1 125 ? -4.334 -14.336 21.972 1.00 49.44 125 VAL A C 1
ATOM 975 O O . VAL A 1 125 ? -3.842 -13.406 21.350 1.00 49.44 125 VAL A O 1
ATOM 978 N N . ALA A 1 126 ? -3.563 -15.319 22.446 1.00 48.78 126 ALA A N 1
ATOM 979 C CA . ALA A 1 126 ? -2.122 -15.370 22.174 1.00 48.78 126 ALA A CA 1
ATOM 980 C C . ALA A 1 126 ? -1.807 -15.612 20.679 1.00 48.78 126 ALA A C 1
ATOM 982 O O . ALA A 1 126 ? -0.902 -14.981 20.128 1.00 48.78 126 ALA A O 1
ATOM 983 N N . HIS A 1 127 ? -2.573 -16.466 19.989 1.00 49.09 127 HIS A N 1
ATOM 984 C CA . HIS A 1 127 ? -2.459 -16.658 18.535 1.00 49.09 127 HIS A CA 1
ATOM 985 C C . HIS A 1 127 ? -2.995 -15.460 17.733 1.00 49.09 127 HIS A C 1
ATOM 987 O O . HIS A 1 127 ? -2.394 -15.068 16.731 1.00 49.09 127 HIS A O 1
ATOM 993 N N . PHE A 1 128 ? -4.068 -14.826 18.200 1.00 48.97 128 PHE A N 1
ATOM 994 C CA . PHE A 1 128 ? -4.671 -13.634 17.610 1.00 48.97 128 PHE A CA 1
ATOM 995 C C . PHE A 1 128 ? -3.776 -12.405 17.795 1.00 48.97 128 PHE A C 1
ATOM 997 O O . PHE A 1 128 ? -3.543 -11.658 16.846 1.00 48.97 128 PHE A O 1
ATOM 1004 N N . ALA A 1 129 ? -3.170 -12.242 18.972 1.00 50.81 129 ALA A N 1
ATOM 1005 C CA . ALA A 1 129 ? -2.151 -11.237 19.243 1.00 50.81 129 ALA A CA 1
ATOM 1006 C C . ALA A 1 129 ? -0.919 -11.469 18.364 1.00 50.81 129 ALA A C 1
ATOM 1008 O O . ALA A 1 129 ? -0.416 -10.524 17.766 1.00 50.81 129 ALA A O 1
ATOM 1009 N N . ARG A 1 130 ? -0.472 -12.721 18.189 1.00 54.84 130 ARG A N 1
ATOM 1010 C CA . ARG A 1 130 ? 0.663 -13.042 17.310 1.00 54.84 130 ARG A CA 1
ATOM 1011 C C . ARG A 1 130 ? 0.370 -12.730 15.841 1.00 54.84 130 ARG A C 1
ATOM 1013 O O . ARG A 1 130 ? 1.222 -12.154 15.170 1.00 54.84 130 ARG A O 1
ATOM 1020 N N . SER A 1 131 ? -0.824 -13.058 15.351 1.00 61.31 131 SER A N 1
ATOM 1021 C CA . SER A 1 131 ? -1.267 -12.746 13.983 1.00 61.31 131 SER A CA 1
ATOM 1022 C C . SER A 1 131 ? -1.407 -11.234 13.747 1.00 61.31 131 SER A C 1
ATOM 1024 O O . SER A 1 131 ? -0.889 -10.692 12.766 1.00 61.31 131 SER A O 1
ATOM 1026 N N . THR A 1 132 ? -2.014 -10.524 14.700 1.00 66.50 132 THR A N 1
ATOM 1027 C CA . THR A 1 132 ? -2.212 -9.069 14.634 1.00 66.50 132 THR A CA 1
ATOM 1028 C C . THR A 1 132 ? -0.880 -8.324 14.695 1.00 66.50 132 THR A C 1
ATOM 1030 O O . THR A 1 132 ? -0.626 -7.457 13.864 1.00 66.50 132 THR A O 1
ATOM 1033 N N . VAL A 1 133 ? 0.021 -8.708 15.608 1.00 70.75 133 VAL A N 1
ATOM 1034 C CA . VAL A 1 133 ? 1.368 -8.122 15.716 1.00 70.75 133 VAL A CA 1
ATOM 1035 C C . VAL A 1 133 ? 2.174 -8.377 14.445 1.00 70.75 133 VAL A C 1
ATOM 1037 O O . VAL A 1 133 ? 2.827 -7.467 13.945 1.00 70.75 133 VAL A O 1
ATOM 1040 N N . THR A 1 134 ? 2.090 -9.580 13.877 1.00 71.81 134 THR A N 1
ATOM 1041 C CA . THR A 1 134 ? 2.792 -9.929 12.633 1.00 71.81 134 THR A CA 1
ATOM 1042 C C . THR A 1 134 ? 2.299 -9.073 11.463 1.00 71.81 134 THR A C 1
ATOM 1044 O O . THR A 1 134 ? 3.103 -8.505 10.725 1.00 71.81 134 THR A O 1
ATOM 1047 N N . THR A 1 135 ? 0.982 -8.900 11.336 1.00 77.56 135 THR A N 1
ATOM 1048 C CA . THR A 1 135 ? 0.371 -8.023 10.324 1.00 77.56 135 THR A CA 1
ATOM 1049 C C . THR A 1 135 ? 0.789 -6.566 10.517 1.00 77.56 135 THR A C 1
ATOM 1051 O O . THR A 1 135 ? 1.096 -5.878 9.543 1.00 77.56 135 THR A O 1
ATOM 1054 N N . LEU A 1 136 ? 0.868 -6.099 11.764 1.00 80.88 136 LEU A N 1
ATOM 1055 C CA . LEU A 1 136 ? 1.297 -4.744 12.106 1.00 80.88 136 LEU A CA 1
ATOM 1056 C C . LEU A 1 136 ? 2.772 -4.523 11.730 1.00 80.88 136 LEU A C 1
ATOM 1058 O O . LEU A 1 136 ? 3.092 -3.548 11.053 1.00 80.88 136 LEU A O 1
ATOM 1062 N N . VAL A 1 137 ? 3.658 -5.469 12.061 1.00 84.69 137 VAL A N 1
ATOM 1063 C CA . VAL A 1 137 ? 5.080 -5.430 11.676 1.00 84.69 137 VAL A CA 1
ATOM 1064 C C . VAL A 1 137 ? 5.234 -5.402 10.158 1.00 84.69 137 VAL A C 1
ATOM 1066 O O . VAL A 1 137 ? 5.931 -4.535 9.630 1.00 84.69 137 VAL A O 1
ATOM 1069 N N . PHE A 1 138 ? 4.552 -6.290 9.429 1.00 84.69 138 PHE A N 1
ATOM 1070 C CA . PHE A 1 138 ? 4.613 -6.271 7.970 1.00 84.69 138 PHE A CA 1
ATOM 1071 C C . PHE A 1 138 ? 4.015 -4.997 7.366 1.00 84.69 138 PHE A C 1
ATOM 1073 O O . PHE A 1 138 ? 4.510 -4.531 6.342 1.00 84.69 138 PHE A O 1
ATOM 1080 N N . SER A 1 139 ? 3.005 -4.400 8.002 1.00 86.19 139 SER A N 1
ATOM 1081 C CA . SER A 1 139 ? 2.444 -3.112 7.581 1.00 86.19 139 SER A CA 1
ATOM 1082 C C . SER A 1 139 ? 3.454 -1.977 7.754 1.00 86.19 139 SER A C 1
ATOM 1084 O O . SER A 1 139 ? 3.601 -1.156 6.852 1.00 86.19 139 SER A O 1
ATOM 1086 N N . ILE A 1 140 ? 4.219 -1.960 8.853 1.00 87.75 140 ILE A N 1
ATOM 1087 C CA . ILE A 1 140 ? 5.315 -0.998 9.054 1.00 87.75 140 ILE A CA 1
ATOM 1088 C C . ILE A 1 140 ? 6.398 -1.198 7.989 1.00 87.75 140 ILE A C 1
ATOM 1090 O O . ILE A 1 140 ? 6.820 -0.232 7.355 1.00 87.75 140 ILE A O 1
ATOM 1094 N N . ILE A 1 141 ? 6.817 -2.444 7.741 1.00 88.81 141 ILE A N 1
ATOM 1095 C CA . ILE A 1 141 ? 7.808 -2.761 6.700 1.00 88.81 141 ILE A CA 1
ATOM 1096 C C . ILE A 1 141 ? 7.308 -2.299 5.325 1.00 88.81 141 ILE A C 1
ATOM 1098 O O . ILE A 1 141 ? 8.057 -1.673 4.576 1.00 88.81 141 ILE A O 1
ATOM 1102 N N . ALA A 1 142 ? 6.037 -2.547 5.007 1.00 88.19 142 ALA A N 1
ATOM 1103 C CA . ALA A 1 142 ? 5.405 -2.097 3.773 1.00 88.19 142 ALA A CA 1
ATOM 1104 C C . ALA A 1 142 ? 5.378 -0.563 3.656 1.00 88.19 142 ALA A C 1
ATOM 1106 O O . ALA A 1 142 ? 5.681 -0.020 2.592 1.00 88.19 142 ALA A O 1
ATOM 1107 N N . LEU A 1 143 ? 5.090 0.149 4.748 1.00 91.25 143 LEU A N 1
ATOM 1108 C CA . LEU A 1 143 ? 5.101 1.612 4.799 1.00 91.25 143 LEU A CA 1
ATOM 1109 C C . LEU A 1 143 ? 6.505 2.176 4.533 1.00 91.25 143 LEU A C 1
ATOM 1111 O O . LEU A 1 143 ? 6.681 3.102 3.734 1.00 91.25 143 LEU A O 1
ATOM 1115 N N . VAL A 1 144 ? 7.521 1.580 5.164 1.00 90.88 144 VAL A N 1
ATOM 1116 C CA . VAL A 1 144 ? 8.934 1.931 4.966 1.00 90.88 144 VAL A CA 1
ATOM 1117 C C . VAL A 1 144 ? 9.364 1.635 3.530 1.00 90.88 144 VAL A C 1
ATOM 1119 O O . VAL A 1 144 ? 10.036 2.463 2.909 1.00 90.88 144 VAL A O 1
ATOM 1122 N N . ALA A 1 145 ? 8.946 0.500 2.966 1.00 89.56 145 ALA A N 1
ATOM 1123 C CA . ALA A 1 145 ? 9.225 0.136 1.581 1.00 89.56 145 ALA A CA 1
ATOM 1124 C C . ALA A 1 145 ? 8.596 1.133 0.594 1.00 89.56 145 ALA A C 1
ATOM 1126 O O . ALA A 1 145 ? 9.288 1.623 -0.300 1.00 89.56 145 ALA A O 1
ATOM 1127 N N . ALA A 1 146 ? 7.326 1.504 0.786 1.00 90.00 146 ALA A N 1
ATOM 1128 C CA . ALA A 1 146 ? 6.635 2.498 -0.037 1.00 90.00 146 ALA A CA 1
ATOM 1129 C C . ALA A 1 146 ? 7.289 3.884 0.051 1.00 90.00 146 ALA A C 1
ATOM 1131 O O . ALA A 1 146 ? 7.507 4.541 -0.969 1.00 90.00 146 ALA A O 1
ATOM 1132 N N . THR A 1 147 ? 7.666 4.305 1.259 1.00 89.12 147 THR A N 1
ATOM 1133 C CA . THR A 1 147 ? 8.370 5.572 1.494 1.00 89.12 147 THR A CA 1
ATOM 1134 C C . THR A 1 147 ? 9.743 5.574 0.823 1.00 89.12 147 THR A C 1
ATOM 1136 O O . THR A 1 147 ? 10.097 6.520 0.121 1.00 89.12 147 THR A O 1
ATOM 1139 N N . SER A 1 148 ? 10.501 4.485 0.963 1.00 87.69 148 SER A N 1
ATOM 1140 C CA . SER A 1 148 ? 11.810 4.315 0.322 1.00 87.69 148 SER A CA 1
ATOM 1141 C C . SER A 1 148 ? 11.701 4.363 -1.200 1.00 87.69 148 SER A C 1
ATOM 1143 O O . SER A 1 148 ? 12.506 5.021 -1.862 1.00 87.69 148 SER A O 1
ATOM 1145 N N . LEU A 1 149 ? 10.683 3.702 -1.756 1.00 86.75 149 LEU A N 1
ATOM 1146 C CA . LEU A 1 149 ? 10.386 3.723 -3.183 1.00 86.75 149 LEU A CA 1
ATOM 1147 C C . LEU A 1 149 ? 10.049 5.145 -3.650 1.00 86.75 149 LEU A C 1
ATOM 1149 O O . LEU A 1 149 ? 10.586 5.606 -4.653 1.00 86.75 149 LEU A O 1
ATOM 1153 N N . PHE A 1 150 ? 9.221 5.874 -2.901 1.00 87.06 150 PHE A N 1
ATOM 1154 C CA . PHE A 1 150 ? 8.875 7.263 -3.195 1.00 87.06 150 PHE A CA 1
ATOM 1155 C C . PHE A 1 150 ? 10.093 8.196 -3.195 1.00 87.06 150 PHE A C 1
ATOM 1157 O O . PHE A 1 150 ? 10.269 8.990 -4.125 1.00 87.06 150 PHE A O 1
ATOM 1164 N N . LEU A 1 151 ? 10.981 8.061 -2.208 1.00 85.81 151 LEU A N 1
ATOM 1165 C CA . LEU A 1 151 ? 12.190 8.879 -2.111 1.00 85.81 151 LEU A CA 1
ATOM 1166 C C . LEU A 1 151 ? 13.187 8.587 -3.243 1.00 85.81 151 LEU A C 1
ATOM 1168 O O . LEU A 1 151 ? 13.714 9.531 -3.836 1.00 85.81 151 LEU A O 1
ATOM 1172 N N . LYS A 1 152 ? 13.388 7.309 -3.607 1.00 83.31 152 LYS A N 1
ATOM 1173 C CA . LYS A 1 152 ? 14.336 6.876 -4.657 1.00 83.31 152 LYS A CA 1
ATOM 1174 C C . LYS A 1 152 ? 13.919 7.220 -6.096 1.00 83.31 152 LYS A C 1
ATOM 1176 O O . LYS A 1 152 ? 14.712 7.022 -7.015 1.00 83.31 152 LYS A O 1
ATOM 1181 N N . GLY A 1 153 ? 12.725 7.778 -6.308 1.00 71.75 153 GLY A N 1
ATOM 1182 C CA . GLY A 1 153 ? 12.217 8.127 -7.643 1.00 71.75 153 GLY A CA 1
ATOM 1183 C C . GLY A 1 153 ? 11.163 7.162 -8.189 1.00 71.75 153 GLY A C 1
ATOM 1184 O O . GLY A 1 153 ? 10.833 7.214 -9.370 1.00 71.75 153 GLY A O 1
ATOM 1185 N N . GLY A 1 154 ? 10.588 6.319 -7.334 1.00 68.56 154 GLY A N 1
ATOM 1186 C CA . GLY A 1 154 ? 9.514 5.406 -7.693 1.00 68.56 154 GLY A CA 1
ATOM 1187 C C . GLY A 1 154 ? 9.997 4.178 -8.449 1.00 68.56 154 GLY A C 1
ATOM 1188 O O . GLY A 1 154 ? 11.186 3.880 -8.527 1.00 68.56 154 GLY A O 1
ATOM 1189 N N . PHE A 1 155 ? 9.057 3.489 -9.091 1.00 61.59 155 PHE A N 1
ATOM 1190 C CA . PHE A 1 155 ? 9.389 2.413 -10.024 1.00 61.59 155 PHE A CA 1
ATOM 1191 C C . PHE A 1 155 ? 10.209 2.891 -11.241 1.00 61.59 155 PHE A C 1
ATOM 1193 O O . PHE A 1 155 ? 10.713 2.058 -11.988 1.00 61.59 155 PHE A O 1
ATOM 1200 N N . ASP A 1 156 ? 10.360 4.208 -11.437 1.00 56.88 156 ASP A N 1
ATOM 1201 C CA . ASP A 1 156 ? 11.119 4.848 -12.519 1.00 56.88 156 ASP A CA 1
ATOM 1202 C C . ASP A 1 156 ? 12.603 5.078 -12.212 1.00 56.88 156 ASP A C 1
ATOM 1204 O O . ASP A 1 156 ? 13.314 5.627 -13.056 1.00 56.88 156 ASP A O 1
ATOM 1208 N N . SER A 1 157 ? 13.116 4.607 -11.067 1.00 56.75 157 SER A N 1
ATOM 1209 C CA . SER A 1 157 ? 14.563 4.537 -10.853 1.00 56.75 157 SER A CA 1
ATOM 1210 C C . SER A 1 157 ? 15.201 3.723 -11.984 1.00 56.75 157 SER A C 1
ATOM 1212 O O . SER A 1 157 ? 14.953 2.524 -12.136 1.00 56.75 157 SER A O 1
ATOM 1214 N N . ARG A 1 158 ? 15.994 4.408 -12.816 1.00 53.97 158 ARG A N 1
ATOM 1215 C CA . ARG A 1 158 ? 16.738 3.827 -13.936 1.00 53.97 158 ARG A CA 1
ATOM 1216 C C . ARG A 1 158 ? 17.547 2.648 -13.396 1.00 53.97 158 ARG A C 1
ATOM 1218 O O . ARG A 1 158 ? 18.222 2.804 -12.379 1.00 53.97 158 ARG A O 1
ATOM 1225 N N . ALA A 1 159 ? 17.417 1.480 -14.034 1.00 56.00 159 ALA A N 1
ATOM 1226 C CA . ALA A 1 159 ? 18.161 0.282 -13.651 1.00 56.00 159 ALA A CA 1
ATOM 1227 C C . ALA A 1 159 ? 19.636 0.654 -13.424 1.00 56.00 159 ALA A C 1
ATOM 1229 O O . ALA A 1 159 ? 20.147 1.487 -14.185 1.00 56.00 159 ALA A O 1
ATOM 1230 N N . PRO A 1 160 ? 20.293 0.114 -12.377 1.00 55.16 160 PRO A N 1
ATOM 1231 C CA . PRO A 1 160 ? 21.668 0.472 -12.062 1.00 55.16 160 PRO A CA 1
ATOM 1232 C C . PRO A 1 160 ? 22.503 0.370 -13.336 1.00 55.16 160 PRO A C 1
ATOM 1234 O O . PRO A 1 160 ? 22.470 -0.650 -14.026 1.00 55.16 160 PRO A O 1
ATOM 1237 N N . ALA A 1 161 ? 23.176 1.467 -13.685 1.00 52.22 161 ALA A N 1
ATOM 1238 C CA . ALA A 1 161 ? 24.036 1.563 -14.854 1.00 52.22 161 ALA A CA 1
ATOM 1239 C C . ALA A 1 161 ? 25.255 0.655 -14.634 1.00 52.22 161 ALA A C 1
ATOM 1241 O O . ALA A 1 161 ? 26.303 1.097 -14.181 1.00 52.22 161 ALA A O 1
ATOM 1242 N N . GLY A 1 162 ? 25.081 -0.647 -14.848 1.00 59.56 162 GLY A N 1
ATOM 1243 C CA . GLY A 1 162 ? 26.049 -1.657 -14.450 1.00 59.56 162 GLY A CA 1
ATOM 1244 C C . GLY A 1 162 ? 25.903 -2.923 -15.278 1.00 59.56 162 GLY A C 1
ATOM 1245 O O . GLY A 1 162 ? 25.203 -3.846 -14.882 1.00 59.56 162 GLY A O 1
ATOM 1246 N N . THR A 1 163 ? 26.625 -2.954 -16.402 1.00 58.88 163 THR A N 1
ATOM 1247 C CA . THR A 1 163 ? 26.911 -4.100 -17.291 1.00 58.88 163 THR A CA 1
ATOM 1248 C C . THR A 1 163 ? 25.698 -4.815 -17.921 1.00 58.88 163 THR A C 1
ATOM 1250 O O . THR A 1 163 ? 24.757 -5.214 -17.240 1.00 58.88 163 THR A O 1
ATOM 1253 N N . ASN A 1 164 ? 25.736 -5.028 -19.243 1.00 69.06 164 ASN A N 1
ATOM 1254 C CA . ASN A 1 164 ? 24.759 -5.808 -20.030 1.00 69.06 164 ASN A CA 1
ATOM 1255 C C . ASN A 1 164 ? 24.836 -7.320 -19.714 1.00 69.06 164 ASN A C 1
ATOM 1257 O O . ASN A 1 164 ? 25.072 -8.145 -20.592 1.00 69.06 164 ASN A O 1
ATOM 1261 N N . ASN A 1 165 ? 24.692 -7.698 -18.446 1.00 78.25 165 ASN A N 1
ATOM 1262 C CA . ASN A 1 165 ? 24.644 -9.090 -18.024 1.00 78.25 165 ASN A CA 1
ATOM 1263 C C . ASN A 1 165 ? 23.189 -9.599 -17.982 1.00 78.25 165 ASN A C 1
ATOM 1265 O O . ASN A 1 165 ? 22.227 -8.832 -17.932 1.00 78.25 165 ASN A O 1
ATOM 1269 N N . LEU A 1 166 ? 23.009 -10.922 -18.009 1.00 79.69 166 LEU A N 1
ATOM 1270 C CA . LEU A 1 166 ? 21.674 -11.539 -17.998 1.00 79.69 166 LEU A CA 1
ATOM 1271 C C . LEU A 1 166 ? 20.851 -11.142 -16.760 1.00 79.69 166 LEU A C 1
ATOM 1273 O O . LEU A 1 166 ? 19.629 -11.017 -16.847 1.00 79.69 166 LEU A O 1
ATOM 1277 N N . TYR A 1 167 ? 21.515 -10.902 -15.628 1.00 79.25 167 TYR A N 1
ATOM 1278 C CA . TYR A 1 167 ? 20.877 -10.489 -14.381 1.00 79.25 167 TYR A CA 1
ATOM 1279 C C . TYR A 1 167 ? 20.285 -9.073 -14.472 1.00 79.25 167 TYR A C 1
ATOM 1281 O O . TYR A 1 167 ? 19.142 -8.859 -14.066 1.00 79.25 167 TYR A O 1
ATOM 1289 N N . SER A 1 168 ? 20.999 -8.110 -15.058 1.00 79.12 168 SER A N 1
ATOM 1290 C CA . SER A 1 168 ? 20.531 -6.731 -15.229 1.00 79.12 168 SER A CA 1
ATOM 1291 C C . SER A 1 168 ? 19.373 -6.655 -16.227 1.00 79.12 168 SER A C 1
ATOM 1293 O O . SER A 1 168 ? 18.398 -5.945 -15.988 1.00 79.12 168 SER A O 1
ATOM 1295 N N . VAL A 1 169 ? 19.405 -7.472 -17.285 1.00 82.62 169 VAL A N 1
ATOM 1296 C CA . VAL A 1 169 ? 18.295 -7.588 -18.245 1.00 82.62 169 VAL A CA 1
ATOM 1297 C C . VAL A 1 169 ? 17.052 -8.204 -17.592 1.00 82.62 169 VAL A C 1
ATOM 1299 O O . VAL A 1 169 ? 15.949 -7.674 -17.742 1.00 82.62 169 VAL A O 1
ATOM 1302 N N . CYS A 1 170 ? 17.205 -9.292 -16.828 1.00 80.50 170 CYS A N 1
ATOM 1303 C CA . CYS A 1 170 ? 16.074 -9.932 -16.149 1.00 80.50 170 CYS A CA 1
ATOM 1304 C C . CYS A 1 170 ? 15.468 -9.031 -15.066 1.00 80.50 170 CYS A C 1
ATOM 1306 O O . CYS A 1 170 ? 14.249 -8.890 -14.999 1.00 80.50 170 CYS A O 1
ATOM 1308 N N . THR A 1 171 ? 16.295 -8.381 -14.244 1.00 81.00 171 THR A N 1
ATOM 1309 C CA . THR A 1 171 ? 15.821 -7.463 -13.194 1.00 81.00 171 THR A CA 1
ATOM 1310 C C . THR A 1 171 ? 15.134 -6.228 -13.774 1.00 81.00 171 THR A C 1
ATOM 1312 O O . THR A 1 171 ? 14.109 -5.805 -13.239 1.00 81.00 171 THR A O 1
ATOM 1315 N N . ALA A 1 172 ? 15.618 -5.689 -14.899 1.00 81.88 172 ALA A N 1
ATOM 1316 C CA . ALA A 1 172 ? 14.955 -4.593 -15.602 1.00 81.88 172 ALA A CA 1
ATOM 1317 C C . ALA A 1 172 ? 13.565 -4.996 -16.124 1.00 81.88 172 ALA A C 1
ATOM 1319 O O . ALA A 1 172 ? 12.601 -4.244 -15.955 1.00 81.88 172 ALA A O 1
ATOM 1320 N N . GLU A 1 173 ? 13.435 -6.192 -16.709 1.00 84.88 173 GLU A N 1
ATOM 1321 C CA . GLU A 1 173 ? 12.137 -6.715 -17.148 1.00 84.88 173 GLU A CA 1
ATOM 1322 C C . GLU A 1 173 ? 11.195 -6.965 -15.964 1.00 84.88 173 GLU A C 1
ATOM 1324 O O . GLU A 1 173 ? 10.032 -6.575 -16.032 1.00 84.88 173 GLU A O 1
ATOM 1329 N N . VAL A 1 174 ? 11.675 -7.531 -14.852 1.00 84.69 174 VAL A N 1
ATOM 1330 C CA . VAL A 1 174 ? 10.870 -7.702 -13.628 1.00 84.69 174 VAL A CA 1
ATOM 1331 C C . VAL A 1 174 ? 10.384 -6.349 -13.101 1.00 84.69 174 VAL A C 1
ATOM 1333 O O . VAL A 1 174 ? 9.183 -6.162 -12.905 1.00 84.69 174 VAL A O 1
ATOM 1336 N N . ALA A 1 175 ? 11.279 -5.369 -12.949 1.00 83.88 175 ALA A N 1
ATOM 1337 C CA . ALA A 1 175 ? 10.921 -4.027 -12.490 1.00 83.88 175 ALA A CA 1
ATOM 1338 C C . ALA A 1 175 ? 9.896 -3.352 -13.418 1.00 83.88 175 ALA A C 1
ATOM 1340 O O . ALA A 1 175 ? 8.975 -2.678 -12.956 1.00 83.88 175 ALA A O 1
ATOM 1341 N N . LYS A 1 176 ? 10.014 -3.561 -14.736 1.00 85.19 176 LYS A N 1
ATOM 1342 C CA . LYS A 1 176 ? 9.024 -3.108 -15.719 1.00 85.19 176 LYS A CA 1
ATOM 1343 C C . LYS A 1 176 ? 7.649 -3.733 -15.480 1.00 85.19 176 LYS A C 1
ATOM 1345 O O . LYS A 1 176 ? 6.677 -2.988 -15.454 1.00 85.19 176 LYS A O 1
ATOM 1350 N N . ARG A 1 177 ? 7.551 -5.041 -15.224 1.00 87.50 177 ARG A N 1
ATOM 1351 C CA . ARG A 1 177 ? 6.251 -5.687 -14.959 1.00 87.50 177 ARG A CA 1
ATOM 1352 C C . ARG A 1 177 ? 5.598 -5.205 -13.670 1.00 87.50 177 ARG A C 1
ATOM 1354 O O . ARG A 1 177 ? 4.411 -4.900 -13.692 1.00 87.50 177 ARG A O 1
ATOM 1361 N N . PHE A 1 178 ? 6.354 -5.052 -12.584 1.00 86.56 178 PHE A N 1
ATOM 1362 C CA . PHE A 1 178 ? 5.809 -4.489 -11.341 1.00 86.56 178 PHE A CA 1
ATOM 1363 C C . PHE A 1 178 ? 5.340 -3.040 -11.513 1.00 86.56 178 PHE A C 1
ATOM 1365 O O . PHE A 1 178 ? 4.305 -2.661 -10.968 1.00 86.56 178 PHE A O 1
ATOM 1372 N N . ARG A 1 179 ? 6.048 -2.239 -12.318 1.00 86.38 179 ARG A N 1
ATOM 1373 C CA . ARG A 1 179 ? 5.622 -0.879 -12.671 1.00 86.38 179 ARG A CA 1
ATOM 1374 C C . ARG A 1 179 ? 4.329 -0.860 -13.478 1.00 86.38 179 ARG A C 1
ATOM 1376 O O . ARG A 1 179 ? 3.456 -0.052 -13.178 1.00 86.38 179 ARG A O 1
ATOM 1383 N N . ASP A 1 180 ? 4.213 -1.715 -14.491 1.00 87.75 180 ASP A N 1
ATOM 1384 C CA . ASP A 1 180 ? 3.014 -1.803 -15.333 1.00 87.75 180 ASP A CA 1
ATOM 1385 C C . ASP A 1 180 ? 1.805 -2.280 -14.507 1.00 87.75 180 ASP A C 1
ATOM 1387 O O . ASP A 1 180 ? 0.705 -1.729 -14.614 1.00 87.75 180 ASP A O 1
ATOM 1391 N N . PHE A 1 181 ? 2.028 -3.242 -13.609 1.00 88.69 181 PHE A N 1
ATOM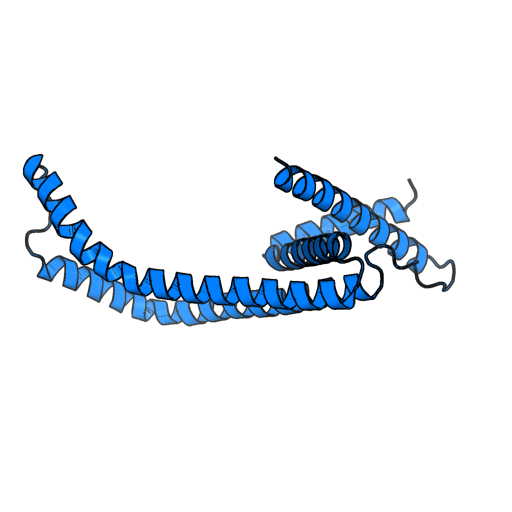 1392 C CA . PHE A 1 181 ? 1.023 -3.719 -12.663 1.00 88.69 181 PHE A CA 1
ATOM 1393 C C . PHE A 1 181 ? 0.578 -2.614 -11.696 1.00 88.69 181 PHE A C 1
ATOM 1395 O O . PHE A 1 181 ? -0.617 -2.345 -11.574 1.00 88.69 181 PHE A O 1
ATOM 1402 N N . TYR A 1 182 ? 1.523 -1.892 -11.084 1.00 88.88 182 TYR A N 1
ATOM 1403 C CA . TYR A 1 182 ? 1.204 -0.748 -10.229 1.00 88.88 182 TYR A CA 1
ATOM 1404 C C . TYR A 1 182 ? 0.477 0.366 -10.993 1.00 88.88 182 TYR A C 1
ATOM 1406 O O . TYR A 1 182 ? -0.447 0.976 -10.463 1.00 88.88 182 TYR A O 1
ATOM 1414 N N . ARG A 1 183 ? 0.865 0.648 -12.244 1.00 88.31 183 ARG A N 1
ATOM 1415 C CA . ARG A 1 183 ? 0.182 1.648 -13.075 1.00 88.31 183 ARG A CA 1
ATOM 1416 C C . ARG A 1 183 ? -1.279 1.266 -13.293 1.00 88.31 183 ARG A C 1
ATOM 1418 O O . ARG A 1 183 ? -2.137 2.123 -13.140 1.00 88.31 183 ARG A O 1
ATOM 1425 N N . SER A 1 184 ? -1.549 -0.007 -13.576 1.00 90.56 184 SER A N 1
ATOM 1426 C CA . SER A 1 184 ? -2.915 -0.522 -13.726 1.00 90.56 184 SER A CA 1
ATOM 1427 C C . SER A 1 184 ? -3.723 -0.341 -12.437 1.00 90.56 184 SER A C 1
ATOM 1429 O O . SER A 1 184 ? -4.824 0.202 -12.476 1.00 90.56 184 SER A O 1
ATOM 1431 N N . PHE A 1 185 ? -3.140 -0.695 -11.287 1.00 90.38 185 PHE A N 1
ATOM 1432 C CA . PHE A 1 185 ? -3.737 -0.440 -9.972 1.00 90.38 185 PHE A CA 1
ATOM 1433 C C . PHE A 1 185 ? -4.043 1.051 -9.757 1.00 90.38 185 PHE A C 1
ATOM 1435 O O . PHE A 1 185 ? -5.170 1.410 -9.431 1.00 90.38 185 PHE A O 1
ATOM 1442 N N . ALA A 1 186 ? -3.066 1.931 -9.989 1.00 88.56 186 ALA A N 1
ATOM 1443 C CA . ALA A 1 186 ? -3.216 3.368 -9.780 1.00 88.56 186 ALA A CA 1
ATOM 1444 C C . ALA A 1 186 ? -4.278 3.988 -10.700 1.00 88.56 186 ALA A C 1
ATOM 1446 O O . ALA A 1 186 ? -4.989 4.897 -10.279 1.00 88.56 186 ALA A O 1
ATOM 1447 N N . THR A 1 187 ? -4.410 3.498 -11.935 1.00 89.44 187 THR A N 1
ATOM 1448 C CA . THR A 1 187 ? -5.465 3.930 -12.859 1.00 89.44 187 THR A CA 1
ATOM 1449 C C . THR A 1 187 ? -6.849 3.539 -12.346 1.00 89.44 187 THR A C 1
ATOM 1451 O O . THR A 1 187 ? -7.738 4.386 -12.331 1.00 89.44 187 THR A O 1
ATOM 1454 N N . VAL A 1 188 ? -7.030 2.298 -11.883 1.00 90.88 188 VAL A N 1
ATOM 1455 C CA . VAL A 1 188 ? -8.321 1.832 -11.347 1.00 90.88 188 VAL A CA 1
ATOM 1456 C C . VAL A 1 188 ? -8.691 2.591 -10.072 1.00 90.88 188 VAL A C 1
ATOM 1458 O O . VAL A 1 188 ? -9.787 3.136 -9.987 1.00 90.88 188 VAL A O 1
ATOM 1461 N N . MET A 1 189 ? -7.768 2.702 -9.115 1.00 89.31 189 MET A N 1
ATOM 1462 C CA . MET A 1 189 ? -8.021 3.422 -7.862 1.00 89.31 189 MET A CA 1
ATOM 1463 C C . MET A 1 189 ? -8.258 4.919 -8.087 1.00 89.31 189 MET A C 1
ATOM 1465 O O . MET A 1 189 ? -9.116 5.517 -7.445 1.00 89.31 189 MET A O 1
ATOM 1469 N N . GLY A 1 190 ? -7.517 5.539 -9.010 1.00 84.81 190 GLY A N 1
ATOM 1470 C CA . GLY A 1 190 ? -7.715 6.942 -9.370 1.00 84.81 190 GLY A CA 1
ATOM 1471 C C . GLY A 1 190 ? -9.086 7.197 -9.998 1.00 84.81 190 GLY A C 1
ATOM 1472 O O . GLY A 1 190 ? -9.739 8.181 -9.655 1.00 84.81 190 GLY A O 1
ATOM 1473 N N . ALA A 1 191 ? -9.551 6.288 -10.862 1.00 88.12 191 ALA A N 1
ATOM 1474 C CA . ALA A 1 191 ? -10.898 6.358 -11.420 1.00 88.12 191 ALA A CA 1
ATOM 1475 C C . ALA A 1 191 ? -11.969 6.228 -10.324 1.00 88.12 191 ALA A C 1
ATOM 1477 O O . ALA A 1 191 ? -12.893 7.033 -10.288 1.00 88.12 191 ALA A O 1
ATOM 1478 N N . GLN A 1 192 ? -11.802 5.288 -9.387 1.00 86.56 192 GLN A N 1
ATOM 1479 C CA . GLN A 1 192 ? -12.724 5.091 -8.260 1.00 86.56 192 GLN A CA 1
ATOM 1480 C C . GLN A 1 192 ? -12.825 6.296 -7.315 1.00 86.56 192 GLN A C 1
ATOM 1482 O O . GLN A 1 192 ? -13.853 6.462 -6.678 1.00 86.56 192 GLN A O 1
ATOM 1487 N N . LEU A 1 193 ? -11.786 7.128 -7.213 1.00 78.38 193 LEU A N 1
ATOM 1488 C CA . LEU A 1 193 ? -11.807 8.348 -6.394 1.00 78.38 193 LEU A CA 1
ATOM 1489 C C . LEU A 1 193 ? -12.441 9.557 -7.097 1.00 78.38 193 LEU A C 1
ATOM 1491 O O . LEU A 1 193 ? -12.657 10.579 -6.451 1.00 78.38 193 LEU A O 1
ATOM 1495 N N . THR A 1 194 ? -12.649 9.480 -8.413 1.00 75.06 194 THR A N 1
ATOM 1496 C CA . THR A 1 194 ? -13.199 10.586 -9.218 1.00 75.06 194 THR A CA 1
ATOM 1497 C C . THR A 1 194 ? -14.712 10.455 -9.428 1.00 75.06 194 THR A C 1
ATOM 1499 O O . THR A 1 194 ? -15.361 11.449 -9.748 1.00 75.06 194 THR A O 1
ATOM 1502 N N . ILE A 1 195 ? -15.251 9.241 -9.280 1.00 56.28 195 ILE A N 1
ATOM 1503 C CA . ILE A 1 195 ? -16.690 8.932 -9.315 1.00 56.28 195 ILE A CA 1
ATOM 1504 C C . ILE A 1 195 ? -17.305 9.294 -7.964 1.00 56.28 195 ILE A C 1
ATOM 1506 O O . ILE A 1 195 ? -18.391 9.911 -7.977 1.00 56.28 195 ILE A O 1
#

pLDDT: mean 73.76, std 16.5, range [42.34, 94.56]

Foldseek 3Di:
DDPLLVVLVVVVVVVVVCCVVVVVVLLVVLLLVLLLQLVVLCVVPVDNVRSVVVSVVVVVVVVVVVVVVVVVCVVCVVVCCVPVVVVVVVVCVVVVDDDPDDDPVVVVVVVVVVVVVCVVVVVVVVVVVVVVVVSVVSSVVSNVVSSVCSVCPHLPNDQPPDDPDPVSSSVNSNSVVVVVVSVVVSVVVVVVVVD

Mean predicted aligned error: 14.4 Å